Protein AF-A0A7C6DQB7-F1 (afdb_monomer)

Secondary structure (DSSP, 8-state):
-HHHHHHHTT---GGG------TTPEEEEE--SHHHHHHHHHHHTTT-EEEEE-TT---S-STTTTEEE-SSHHHHHHH-SEEEE-PPP-TTTTT-BSHHHHTTS-TT-EEEE-S-TTSB-HHHHHHHHHTTSSSEEEESSSIIIIIIHHH-TTHHHHHHHHHHHHHHHHHHHHHSS--HHHHHHHHHHHHHHHHHHHHHHHHTHHHHHHTT---HHHHH-HHHHHHHHHHHHHHHHHHHHHHHHHTT--HHHHHHHHHHHHHHHHHHHHHHHS--HHHHHHHHHHHHHHHHHHHHHHHH--

Foldseek 3Di:
DVCVVCVVVVHDDPPVDDDDQLAPFEEEEEDCPPVVVVVQVVSVVSNYQAEYEYPPDPDDPPPVPRYHYDPDVLVSQQRHLEYEYADDDDPCQFQCAALVSLQNHDLNYEYEYPHEPRSHDVVRVVVCVVVSSYPYYHYPHPPLPPPLQLPDLCSQLVVLLVVLVVQQVVVCVVVVHRDLLSVLSSLLSSLCSLLQVLLVCVVCVVVCVVVNGDHCCNPPNPLVSLLSNLVSQLSSLVSLLVSQVVLQLDPVLSVVSNVLSVVLNVLSVCSNVDDDNVSSVVSSVSSVVSSVSSVVSSVNSD

Mean predicted aligned error: 12.92 Å

Radius of gyration: 24.48 Å; Cα contacts (8 Å, |Δi|>4): 467; chains: 1; bounding box: 63×42×65 Å

Nearest PDB structures (foldseek):
  8wpo-assembly1_A  TM=9.088E-01  e=4.144E-10  Anabaena sp. 90
  1hku-assembly1_A  TM=9.280E-01  e=1.393E-09  Rattus norvegicus
  6cdf-assembly1_A  TM=9.146E-01  e=9.005E-10  Homo sapiens
  6v8a-assembly1_A-2  TM=9.141E-01  e=1.463E-09  Homo sapiens
  3gg9-assembly2_B  TM=8.425E-01  e=6.908E-09  Ralstonia solanacearum

Sequence (302 aa):
PKADAHVKAGEWNRKAYVGTQLSGKTLGIIGLGRVGAAVARRALSFDMKVIAFDPFYSGKAALEGQVAMMDNRDDVFAQADYLTFHTKLSADTKEMINKNTIAKMKPTVRIINSSRGGVINEADLAEALNTGRIAGAALDVGVYTFWLKRRTPWAILWGGFAGAMPALAGRALGAGEVEAVGLLLALAVLLWIPTHILTFSLKHAEEYRAAGVPVLPNVRGERLTRWVIGVSTALAGMAMLGATALANTGPEAIALVALAGLGLAGMAAMVATRASARLDRALYRFASLYMLAAMVALAAGG

Structure (mmCIF, N/CA/C/O backbone):
data_AF-A0A7C6DQB7-F1
#
_entry.id   AF-A0A7C6DQB7-F1
#
loop_
_atom_site.group_PDB
_atom_site.id
_atom_site.type_symbol
_atom_site.label_atom_id
_atom_site.label_alt_id
_atom_site.label_comp_id
_atom_site.label_asym_id
_atom_site.label_entity_id
_atom_site.label_seq_id
_atom_site.pdbx_PDB_ins_code
_atom_site.Cartn_x
_atom_site.Cartn_y
_atom_site.Cartn_z
_atom_site.occupancy
_atom_site.B_iso_or_equiv
_atom_site.auth_seq_id
_atom_site.auth_comp_id
_atom_site.auth_asym_id
_atom_site.auth_atom_id
_atom_site.pdbx_PDB_model_num
ATOM 1 N N . PRO A 1 1 ? -18.077 -5.926 -1.403 1.00 73.88 1 PRO A N 1
ATOM 2 C CA . PRO A 1 1 ? -17.461 -7.242 -1.720 1.00 73.88 1 PRO A CA 1
ATOM 3 C C . PRO A 1 1 ? -18.435 -8.426 -1.649 1.00 73.88 1 PRO A C 1
ATOM 5 O O . PRO A 1 1 ? -18.652 -9.057 -2.669 1.00 73.88 1 PRO A O 1
ATOM 8 N N . LYS A 1 2 ? -19.061 -8.710 -0.492 1.00 79.75 2 LYS A N 1
ATOM 9 C CA . LYS A 1 2 ? -19.985 -9.858 -0.363 1.00 79.75 2 LYS A CA 1
ATOM 10 C C . LYS A 1 2 ? -21.231 -9.737 -1.253 1.00 79.75 2 LYS A C 1
ATOM 12 O O . LYS A 1 2 ? -21.538 -10.671 -1.976 1.00 79.75 2 LYS A O 1
ATOM 17 N N . ALA A 1 3 ? -21.879 -8.569 -1.260 1.00 83.38 3 ALA A N 1
ATOM 18 C CA . ALA A 1 3 ? -23.023 -8.311 -2.140 1.00 83.38 3 ALA A CA 1
ATOM 19 C C . ALA A 1 3 ? -22.654 -8.379 -3.639 1.00 83.38 3 ALA A C 1
ATOM 21 O O . ALA A 1 3 ? -23.410 -8.930 -4.425 1.00 83.38 3 ALA A O 1
ATOM 22 N N . ASP A 1 4 ? -21.472 -7.877 -4.023 1.00 84.56 4 ASP A N 1
ATOM 23 C CA . ASP A 1 4 ? -20.957 -7.966 -5.403 1.00 84.56 4 ASP A CA 1
ATOM 24 C C . ASP A 1 4 ? -20.745 -9.425 -5.842 1.00 84.56 4 ASP A C 1
ATOM 26 O O . ASP A 1 4 ? -21.225 -9.826 -6.898 1.00 84.56 4 ASP A O 1
ATOM 30 N N . ALA A 1 5 ? -20.097 -10.239 -5.002 1.00 84.38 5 ALA A N 1
ATOM 31 C CA . ALA A 1 5 ? -19.882 -11.659 -5.275 1.00 84.38 5 ALA A CA 1
ATOM 32 C C . ALA A 1 5 ? -21.202 -12.440 -5.404 1.00 84.38 5 ALA A C 1
ATOM 34 O O . ALA A 1 5 ? -21.335 -13.268 -6.296 1.00 84.38 5 ALA A O 1
ATOM 35 N N . HIS A 1 6 ? -22.186 -12.138 -4.553 1.00 88.50 6 HIS A N 1
ATOM 36 C CA . HIS A 1 6 ? -23.507 -12.769 -4.565 1.00 88.50 6 HIS A CA 1
ATOM 37 C C . HIS A 1 6 ? -24.283 -12.462 -5.855 1.00 88.50 6 HIS A C 1
ATOM 39 O O . HIS A 1 6 ? -24.830 -13.362 -6.484 1.00 88.50 6 HIS A O 1
ATOM 45 N N . VAL A 1 7 ? -24.268 -11.204 -6.310 1.00 90.25 7 VAL A N 1
ATOM 46 C CA . VAL A 1 7 ? -24.902 -10.825 -7.585 1.00 90.25 7 VAL A CA 1
ATOM 47 C C . VAL A 1 7 ? -24.184 -11.472 -8.773 1.00 90.25 7 VAL A C 1
ATOM 49 O O . VAL A 1 7 ? -24.839 -11.960 -9.688 1.00 90.25 7 VAL A O 1
ATOM 52 N N . LYS A 1 8 ? -22.847 -11.549 -8.748 1.00 85.31 8 LYS A N 1
ATOM 53 C CA . LYS A 1 8 ? -22.061 -12.260 -9.775 1.00 85.31 8 LYS A CA 1
ATOM 54 C C . LYS A 1 8 ? -22.328 -13.766 -9.807 1.00 85.31 8 LYS A C 1
ATOM 56 O O . LYS A 1 8 ? -22.186 -14.370 -10.863 1.00 85.31 8 LYS A O 1
ATOM 61 N N . ALA A 1 9 ? -22.736 -14.353 -8.685 1.00 91.25 9 ALA A N 1
ATOM 62 C CA . ALA A 1 9 ? -23.191 -15.738 -8.608 1.00 91.25 9 ALA A CA 1
ATOM 63 C C . ALA A 1 9 ? -24.634 -15.936 -9.122 1.00 91.25 9 ALA A C 1
ATOM 65 O O . ALA A 1 9 ? -25.144 -17.050 -9.087 1.00 91.25 9 ALA A O 1
ATOM 66 N N . GLY A 1 10 ? -25.296 -14.879 -9.612 1.00 91.94 10 GLY A N 1
ATOM 67 C CA . GLY A 1 10 ? -26.673 -14.930 -10.112 1.00 91.94 10 GLY A CA 1
ATOM 68 C C . GLY A 1 10 ? -27.737 -14.846 -9.016 1.00 91.94 10 GLY A C 1
ATOM 69 O O . GLY A 1 10 ? -28.923 -15.012 -9.291 1.00 91.94 10 GLY A O 1
ATOM 70 N N . GLU A 1 11 ? -27.342 -14.572 -7.774 1.00 91.06 11 GLU A N 1
ATOM 71 C CA . GLU A 1 11 ? -28.244 -14.558 -6.629 1.00 91.06 11 GLU A CA 1
ATOM 72 C C . GLU A 1 11 ? -28.665 -13.116 -6.270 1.00 91.06 11 GLU A C 1
ATOM 74 O O . GLU A 1 11 ? -27.856 -12.182 -6.270 1.00 91.06 11 GLU A O 1
ATOM 79 N N . TRP A 1 12 ? -29.928 -12.911 -5.868 1.00 87.56 12 TRP A N 1
ATOM 80 C CA . TRP A 1 12 ? -30.453 -11.596 -5.466 1.00 87.56 12 TRP A CA 1
ATOM 81 C C . TRP A 1 12 ? -31.030 -11.602 -4.044 1.00 87.56 12 TRP A C 1
ATOM 83 O O . TRP A 1 12 ? -32.188 -11.951 -3.821 1.00 87.56 12 TRP A O 1
ATOM 93 N N . ASN A 1 13 ? -30.231 -11.170 -3.062 1.00 83.44 13 ASN A N 1
ATOM 94 C CA . ASN A 1 13 ? -30.623 -11.153 -1.648 1.00 83.44 13 ASN A CA 1
ATOM 95 C C . ASN A 1 13 ? -30.409 -9.776 -1.006 1.00 83.44 13 ASN A C 1
ATOM 97 O O . ASN A 1 13 ? -29.525 -9.564 -0.177 1.00 83.44 13 ASN A O 1
ATOM 101 N N . ARG A 1 14 ? -31.252 -8.809 -1.384 1.00 84.38 14 ARG A N 1
ATOM 102 C CA . ARG A 1 14 ? -31.185 -7.431 -0.867 1.00 84.38 14 ARG A CA 1
ATOM 103 C C . ARG A 1 14 ? -31.307 -7.351 0.661 1.00 84.38 14 ARG A C 1
ATOM 105 O O . ARG A 1 14 ? -30.671 -6.499 1.273 1.00 84.38 14 ARG A O 1
ATOM 112 N N . LYS A 1 15 ? -32.121 -8.216 1.277 1.00 86.12 15 LYS A N 1
ATOM 113 C CA . LYS A 1 15 ? -32.395 -8.182 2.725 1.00 86.12 15 LYS A CA 1
ATOM 114 C C . LYS A 1 15 ? -31.166 -8.543 3.566 1.00 86.12 15 LYS A C 1
ATOM 116 O O . LYS A 1 15 ? -31.027 -8.026 4.667 1.00 86.12 15 LYS A O 1
ATOM 121 N N . ALA A 1 16 ? -30.270 -9.381 3.044 1.00 81.94 16 ALA A N 1
ATOM 122 C CA . ALA A 1 16 ? -29.061 -9.801 3.750 1.00 81.94 16 ALA A CA 1
ATOM 123 C C . ALA A 1 16 ? -27.964 -8.720 3.813 1.00 81.94 16 ALA A C 1
ATOM 125 O O . ALA A 1 16 ? -27.059 -8.814 4.641 1.00 81.94 16 ALA A O 1
ATOM 126 N N . TYR A 1 17 ? -28.024 -7.691 2.960 1.00 81.88 17 TYR A N 1
ATOM 127 C CA . TYR A 1 17 ? -26.954 -6.700 2.806 1.00 81.88 17 TYR A CA 1
ATOM 128 C C . TYR A 1 17 ? -27.437 -5.281 3.118 1.00 81.88 17 TYR A C 1
ATOM 130 O O . TYR A 1 17 ? -27.472 -4.407 2.252 1.00 81.88 17 TYR A O 1
ATOM 138 N N . VAL A 1 18 ? -27.790 -5.044 4.381 1.00 83.81 18 VAL A N 1
ATOM 139 C CA . VAL A 1 18 ? -28.118 -3.703 4.881 1.00 83.81 18 VAL A CA 1
ATOM 140 C C . VAL A 1 18 ? -26.841 -3.014 5.363 1.00 83.81 18 VAL A C 1
ATOM 142 O O . VAL A 1 18 ? -26.122 -3.522 6.223 1.00 83.81 18 VAL A O 1
ATOM 145 N N . GLY A 1 19 ? -26.534 -1.860 4.768 1.00 83.94 19 GLY A N 1
ATOM 146 C CA . GLY A 1 19 ? -25.383 -1.040 5.140 1.00 83.94 19 GLY A CA 1
ATOM 147 C C . GLY A 1 19 ? -25.556 -0.335 6.487 1.00 83.94 19 GLY A C 1
ATOM 148 O O . GLY A 1 19 ? -26.572 -0.450 7.165 1.00 83.94 19 GLY A O 1
ATOM 149 N N . THR A 1 20 ? -24.545 0.435 6.881 1.00 88.06 20 THR A N 1
ATOM 150 C CA . THR A 1 20 ? -24.606 1.295 8.068 1.00 88.06 20 THR A CA 1
ATOM 151 C C . THR A 1 20 ? -24.472 2.751 7.640 1.00 88.06 20 THR A C 1
ATOM 153 O O . THR A 1 20 ? -23.522 3.097 6.943 1.00 88.06 20 THR A O 1
ATOM 156 N N . GLN A 1 21 ? -25.403 3.600 8.076 1.00 92.44 21 GLN A N 1
ATOM 157 C CA . GLN A 1 21 ? -25.339 5.044 7.846 1.00 92.44 21 GLN A CA 1
ATOM 158 C C . GLN A 1 21 ? -24.130 5.659 8.563 1.00 92.44 21 GLN A C 1
ATOM 160 O O . GLN A 1 21 ? -23.845 5.302 9.707 1.00 92.44 21 GLN A O 1
ATOM 165 N N . LEU A 1 22 ? -23.430 6.574 7.885 1.00 94.94 22 LEU A N 1
ATOM 166 C CA . LEU A 1 22 ? -22.282 7.303 8.440 1.00 94.94 22 LEU A CA 1
ATOM 167 C C . LEU A 1 22 ? -22.701 8.550 9.224 1.00 94.94 22 LEU A C 1
ATOM 169 O O . LEU A 1 22 ? -22.150 8.797 10.292 1.00 94.94 22 LEU A O 1
ATOM 173 N N . SER A 1 23 ? -23.692 9.289 8.723 1.00 96.38 23 SER A N 1
ATOM 174 C CA . SER A 1 23 ? -24.197 10.510 9.359 1.00 96.38 23 SER A CA 1
ATOM 175 C C . SER A 1 23 ? -24.564 10.2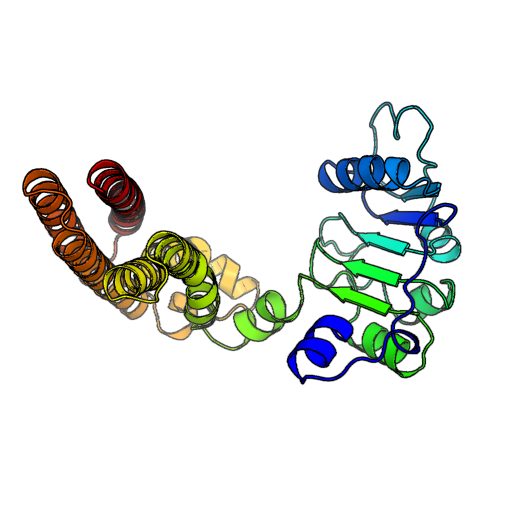86 10.830 1.00 96.38 23 SER A C 1
ATOM 177 O O . SER A 1 23 ? -25.184 9.279 11.191 1.00 96.38 23 SER A O 1
ATOM 179 N N . GLY A 1 24 ? -24.107 11.206 11.683 1.00 95.19 24 GLY A N 1
ATOM 180 C CA . GLY A 1 24 ? -24.271 11.188 13.135 1.00 95.19 24 GLY A CA 1
ATOM 181 C C . GLY A 1 24 ? -23.284 10.299 13.900 1.00 95.19 24 GLY A C 1
ATOM 182 O O . GLY A 1 24 ? -23.232 10.385 15.129 1.00 95.19 24 GLY A O 1
ATOM 183 N N . LYS A 1 25 ? -22.491 9.462 13.218 1.00 97.75 25 LYS A N 1
ATOM 184 C CA . LYS A 1 25 ? -21.497 8.586 13.859 1.00 97.75 25 LYS A CA 1
ATOM 185 C C . LYS A 1 25 ? -20.174 9.289 14.111 1.00 97.75 25 LYS A C 1
ATOM 187 O O . LYS A 1 25 ? -19.834 10.262 13.442 1.00 97.75 25 LYS A O 1
ATOM 192 N N . THR A 1 26 ? -19.406 8.746 15.048 1.00 98.25 26 THR A N 1
ATOM 193 C CA . THR A 1 26 ? -18.098 9.281 15.422 1.00 98.25 26 THR A CA 1
ATOM 194 C C . THR A 1 26 ? -16.969 8.585 14.661 1.00 98.25 26 THR A C 1
ATOM 196 O O . THR A 1 26 ? -16.782 7.372 14.786 1.00 98.25 26 THR A O 1
ATOM 199 N N . LEU A 1 27 ? -16.182 9.352 13.905 1.00 98.25 27 LEU A N 1
ATOM 200 C CA . LEU A 1 27 ? -14.897 8.940 13.346 1.00 98.25 27 LEU A CA 1
ATOM 201 C C . LEU A 1 27 ? -13.764 9.360 14.291 1.00 98.25 27 LEU A C 1
ATOM 203 O O . LEU A 1 27 ? -13.522 10.548 14.487 1.00 98.25 27 LEU A O 1
ATOM 207 N N . GLY A 1 28 ? -13.049 8.378 14.828 1.00 97.88 28 GLY A N 1
ATOM 208 C CA . GLY A 1 28 ? -11.797 8.557 15.548 1.00 97.88 28 GLY A CA 1
ATOM 209 C C . GLY A 1 28 ? -10.591 8.484 14.616 1.00 97.88 28 GLY A C 1
ATOM 210 O O . GLY A 1 28 ? -10.457 7.539 13.836 1.00 97.88 28 GLY A O 1
ATOM 211 N N . ILE A 1 29 ? -9.693 9.462 14.712 1.00 96.94 29 ILE A N 1
ATOM 212 C CA . ILE A 1 29 ? -8.471 9.541 13.906 1.00 96.94 29 ILE A CA 1
ATOM 213 C C . ILE A 1 29 ? -7.247 9.559 14.821 1.00 96.94 29 ILE A C 1
ATOM 215 O O . ILE A 1 29 ? -7.078 10.472 15.623 1.00 96.94 29 ILE A O 1
ATOM 219 N N . ILE A 1 30 ? -6.346 8.593 14.660 1.00 95.75 30 ILE A N 1
ATOM 220 C CA . ILE A 1 30 ? -5.021 8.643 15.291 1.00 95.75 30 ILE A CA 1
ATOM 221 C C . ILE A 1 30 ? -4.013 9.130 14.249 1.00 95.75 30 ILE A C 1
ATOM 223 O O . ILE A 1 30 ? -3.780 8.453 13.245 1.00 95.75 30 ILE A O 1
ATOM 227 N N . GLY A 1 31 ? -3.413 10.295 14.487 1.00 93.06 31 GLY A N 1
ATOM 228 C CA . GLY A 1 31 ? -2.523 10.992 13.557 1.00 93.06 31 GLY A CA 1
ATOM 229 C C . GLY A 1 31 ? -3.275 11.944 12.623 1.00 93.06 31 GLY A C 1
ATOM 230 O O . GLY A 1 31 ? -3.897 11.522 11.648 1.00 93.06 31 GLY A O 1
ATOM 231 N N . LEU A 1 32 ? -3.158 13.247 12.872 1.00 92.00 32 LEU A N 1
ATOM 232 C CA . LEU A 1 32 ? -3.811 14.328 12.131 1.00 92.00 32 LEU A CA 1
ATOM 233 C C . LEU A 1 32 ? -2.817 15.071 11.218 1.00 92.00 32 LEU A C 1
ATOM 235 O O . LEU A 1 32 ? -2.877 16.285 11.031 1.00 92.00 32 LEU A O 1
ATOM 239 N N . GLY A 1 33 ? -1.897 14.323 10.604 1.00 88.44 33 GLY A N 1
ATOM 240 C CA . GLY A 1 33 ? -1.021 14.828 9.543 1.00 88.44 33 GLY A CA 1
ATOM 241 C C . GLY A 1 33 ? -1.770 15.097 8.226 1.00 88.44 33 GLY A C 1
ATOM 242 O O . GLY A 1 33 ? -2.998 15.122 8.171 1.00 88.44 33 GLY A O 1
ATOM 243 N N . ARG A 1 34 ? -1.039 15.231 7.107 1.00 86.38 34 ARG A N 1
ATOM 244 C CA . ARG A 1 34 ? -1.631 15.546 5.782 1.00 86.38 34 ARG A CA 1
ATOM 245 C C . ARG A 1 34 ? -2.780 14.609 5.382 1.00 86.38 34 ARG A C 1
ATOM 247 O O . ARG A 1 34 ? -3.807 15.081 4.901 1.00 86.38 34 ARG A O 1
ATOM 254 N N . VAL A 1 35 ? -2.602 13.299 5.574 1.00 89.38 35 VAL A N 1
ATOM 255 C CA . VAL A 1 35 ? -3.609 12.285 5.210 1.00 89.38 35 VAL A CA 1
ATOM 256 C C . VAL A 1 35 ? -4.768 12.283 6.206 1.00 89.38 35 VAL A C 1
ATOM 258 O O . VAL A 1 35 ? -5.914 12.367 5.777 1.00 89.38 35 VAL A O 1
ATOM 261 N N . GLY A 1 36 ? -4.487 12.276 7.514 1.00 91.44 36 GLY A N 1
ATOM 262 C CA . GLY A 1 36 ? -5.527 12.317 8.548 1.00 91.44 36 GLY A CA 1
ATOM 263 C C . GLY A 1 36 ? -6.436 13.540 8.422 1.00 91.44 36 GLY A C 1
ATOM 264 O O . GLY A 1 36 ? -7.654 13.401 8.426 1.00 91.44 36 GLY A O 1
ATOM 265 N N . ALA A 1 37 ? -5.869 14.723 8.171 1.00 91.06 37 ALA A N 1
ATOM 266 C CA . ALA A 1 37 ? -6.643 15.939 7.925 1.00 91.06 37 ALA A CA 1
ATOM 267 C C . ALA A 1 37 ? -7.497 15.861 6.642 1.00 91.06 37 ALA A C 1
ATOM 269 O O . ALA A 1 37 ? -8.611 16.380 6.592 1.00 91.06 37 ALA A O 1
ATOM 270 N N . ALA A 1 38 ? -6.998 15.210 5.587 1.00 91.56 38 ALA A N 1
ATOM 271 C CA . ALA A 1 38 ? -7.760 15.000 4.358 1.00 91.56 38 ALA A CA 1
ATOM 272 C C . ALA A 1 38 ? -8.926 14.013 4.548 1.00 91.56 38 ALA A C 1
ATOM 274 O O . ALA A 1 38 ? -9.975 14.192 3.923 1.00 91.56 38 ALA A O 1
ATOM 275 N N . VAL A 1 39 ? -8.752 13.001 5.400 1.00 93.88 39 VAL A N 1
ATOM 276 C CA . VAL A 1 39 ? -9.814 12.066 5.793 1.00 93.88 39 VAL A CA 1
ATOM 277 C C . VAL A 1 39 ? -10.852 12.772 6.664 1.00 93.88 39 VAL A C 1
ATOM 279 O O . VAL A 1 39 ? -12.037 12.690 6.355 1.00 93.88 39 VAL A O 1
ATOM 282 N N . ALA A 1 40 ? -10.418 13.545 7.665 1.00 94.81 40 ALA A N 1
ATOM 283 C CA . ALA A 1 40 ? -11.294 14.345 8.522 1.00 94.81 40 ALA A CA 1
ATOM 284 C C . ALA A 1 40 ? -12.228 15.256 7.708 1.00 94.81 40 ALA A C 1
ATOM 286 O O . ALA A 1 40 ? -13.440 15.196 7.887 1.00 94.81 40 ALA A O 1
ATOM 287 N N . ARG A 1 41 ? -11.692 16.025 6.743 1.00 93.94 41 ARG A N 1
ATOM 288 C CA . ARG A 1 41 ? -12.506 16.894 5.866 1.00 93.94 41 ARG A CA 1
ATOM 289 C C . ARG A 1 41 ? -13.605 16.142 5.118 1.00 93.94 41 ARG A C 1
ATOM 291 O O . ARG A 1 41 ? -14.717 16.637 5.022 1.00 93.94 41 ARG A O 1
ATOM 298 N N . ARG A 1 42 ? -13.299 14.952 4.595 1.00 94.69 42 ARG A N 1
ATOM 299 C CA . ARG A 1 42 ? -14.283 14.129 3.874 1.00 94.69 42 ARG A CA 1
ATOM 300 C C . ARG A 1 42 ? -15.340 13.569 4.815 1.00 94.69 42 ARG A C 1
ATOM 302 O O . ARG A 1 42 ? -16.505 13.544 4.453 1.00 94.69 42 ARG A O 1
ATOM 309 N N . ALA A 1 43 ? -14.936 13.136 6.008 1.00 95.88 43 ALA A N 1
ATOM 310 C CA . ALA A 1 43 ? -15.846 12.600 7.013 1.00 95.88 43 ALA A CA 1
ATOM 311 C C . ALA A 1 43 ? -16.848 13.649 7.516 1.00 95.88 43 ALA A C 1
ATOM 313 O O . ALA A 1 43 ? -18.024 13.332 7.666 1.00 95.88 43 ALA A O 1
ATOM 314 N N . LEU A 1 44 ? -16.407 14.898 7.699 1.00 95.19 44 LEU A N 1
ATOM 315 C CA . LEU A 1 44 ? -17.293 16.014 8.042 1.00 95.19 44 LEU A CA 1
ATOM 316 C C . LEU A 1 44 ? -18.387 16.221 6.983 1.00 95.19 44 LEU A C 1
ATOM 318 O O . LEU A 1 44 ? -19.539 16.421 7.338 1.00 95.19 44 LEU A O 1
ATOM 322 N N . SER A 1 45 ? -18.069 16.071 5.690 1.00 95.06 45 SER A N 1
ATOM 323 C CA . SER A 1 45 ? -19.066 16.140 4.605 1.00 95.06 45 SER A CA 1
ATOM 324 C C . SER A 1 45 ? -20.091 14.996 4.609 1.00 95.06 45 SER A C 1
ATOM 326 O O . SER A 1 45 ? -21.075 15.068 3.882 1.00 95.06 45 SER A O 1
ATOM 328 N N . PHE A 1 46 ? -19.866 13.938 5.394 1.00 95.81 46 PHE A N 1
ATOM 329 C CA . PHE A 1 46 ? -20.833 12.860 5.630 1.00 95.81 46 PHE A CA 1
ATOM 330 C C . PHE A 1 46 ? -21.625 13.056 6.934 1.00 95.81 46 PHE A C 1
ATOM 332 O O . PHE A 1 46 ? -22.215 12.093 7.426 1.00 95.81 46 PHE A O 1
ATOM 339 N N . ASP A 1 47 ? -21.603 14.259 7.519 1.00 96.44 47 ASP A N 1
ATOM 340 C CA . ASP A 1 47 ? -22.196 14.596 8.821 1.00 96.44 47 ASP A CA 1
ATOM 341 C C . ASP A 1 47 ? -21.690 13.709 9.968 1.00 96.44 47 ASP A C 1
ATOM 343 O O . ASP A 1 47 ? -22.413 13.391 10.919 1.00 96.44 47 ASP A O 1
ATOM 347 N N . MET A 1 48 ? -20.441 13.247 9.877 1.00 98.19 48 MET A N 1
ATOM 348 C CA . MET A 1 48 ? -19.805 12.513 10.966 1.00 98.19 48 MET A CA 1
ATOM 349 C C . MET A 1 48 ? -19.250 13.478 12.012 1.00 98.19 48 MET A C 1
ATOM 351 O O . MET A 1 48 ? -18.707 14.533 11.689 1.00 98.19 48 MET A O 1
ATOM 355 N N . LYS A 1 49 ? -19.286 13.061 13.277 1.00 97.81 49 LYS A N 1
ATOM 356 C CA . LYS A 1 49 ? -18.517 13.702 14.348 1.00 97.81 49 LYS A CA 1
ATOM 357 C C . LYS A 1 49 ? -17.073 13.234 14.237 1.00 97.81 49 LYS A C 1
ATOM 359 O O . LYS A 1 49 ? -16.836 12.030 14.199 1.00 97.81 49 LYS A O 1
ATOM 364 N N . VAL A 1 50 ? -16.105 14.142 14.192 1.00 97.62 50 VAL A N 1
ATOM 365 C CA . VAL A 1 50 ? -14.692 13.763 14.053 1.00 97.62 50 VAL A CA 1
ATOM 366 C C . VAL A 1 50 ? -13.938 14.101 15.331 1.00 97.62 50 VAL A C 1
ATOM 368 O O . VAL A 1 50 ? -13.912 15.253 15.760 1.00 97.62 50 VAL A O 1
ATOM 371 N N . ILE A 1 51 ? -13.308 13.085 15.916 1.00 97.12 51 ILE A N 1
ATOM 372 C CA . ILE A 1 51 ? -12.404 13.219 17.059 1.00 97.12 51 ILE A CA 1
ATOM 373 C C . ILE A 1 51 ? -11.012 12.736 16.656 1.00 97.12 51 ILE A C 1
ATOM 375 O O . ILE A 1 51 ? -10.882 11.791 15.872 1.00 97.12 51 ILE A O 1
ATOM 379 N N . ALA A 1 52 ? -9.962 13.374 17.159 1.00 96.31 52 ALA A N 1
ATOM 380 C CA . ALA A 1 52 ? -8.601 13.044 16.758 1.00 96.31 52 ALA A CA 1
ATOM 381 C C . ALA A 1 52 ? -7.604 13.114 17.913 1.00 96.31 52 ALA A C 1
ATOM 383 O O . ALA A 1 52 ? -7.733 13.940 18.806 1.00 96.31 52 ALA A O 1
ATOM 384 N N . PHE A 1 53 ? -6.573 12.275 17.857 1.00 94.88 53 PHE A N 1
ATOM 385 C CA . PHE A 1 53 ? -5.410 12.351 18.736 1.00 94.88 53 PHE A CA 1
ATOM 386 C C . PHE A 1 53 ? -4.132 12.357 17.894 1.00 94.88 53 PHE A C 1
ATOM 388 O O . PHE A 1 53 ? -3.926 11.477 17.051 1.00 94.88 53 PHE A O 1
ATOM 395 N N . ASP A 1 54 ? -3.263 13.339 18.125 1.00 91.75 54 ASP A N 1
ATOM 396 C CA . ASP A 1 54 ? -1.935 13.416 17.518 1.00 91.75 54 ASP A CA 1
ATOM 397 C C . ASP A 1 54 ? -0.977 14.176 18.456 1.00 91.75 54 ASP A C 1
ATOM 399 O O . ASP A 1 54 ? -1.153 15.380 18.650 1.00 91.75 54 ASP A O 1
ATOM 403 N N . PRO A 1 55 ? 0.039 13.502 19.032 1.00 87.31 55 PRO A N 1
ATOM 404 C CA . PRO A 1 55 ? 0.931 14.105 20.025 1.00 87.31 55 PRO A CA 1
ATOM 405 C C . PRO A 1 55 ? 1.865 15.174 19.442 1.00 87.31 55 PRO A C 1
ATOM 407 O O . PRO A 1 55 ? 2.476 15.926 20.195 1.00 87.31 55 PRO A O 1
ATOM 410 N N . PHE A 1 56 ? 2.002 15.248 18.115 1.00 84.25 56 PHE A N 1
ATOM 411 C CA . PHE A 1 56 ? 2.881 16.203 17.434 1.00 84.25 56 PHE A CA 1
ATOM 412 C C . PHE A 1 56 ? 2.103 17.298 16.703 1.00 84.25 56 PHE A C 1
ATOM 414 O O . PHE A 1 56 ? 2.679 18.059 15.919 1.00 84.25 56 PHE A O 1
ATOM 421 N N . TYR A 1 57 ? 0.791 17.376 16.917 1.00 78.56 57 TYR A N 1
ATOM 422 C CA . TYR A 1 57 ? -0.037 18.362 16.251 1.00 78.56 57 TYR A CA 1
ATOM 423 C C . TYR A 1 57 ? 0.149 19.747 16.879 1.00 78.56 57 TYR A C 1
ATOM 425 O O . TYR A 1 57 ? -0.332 20.029 17.970 1.00 78.56 57 TYR A O 1
ATOM 433 N N . SER A 1 58 ? 0.833 20.626 16.149 1.00 62.53 58 SER A N 1
ATOM 434 C CA . SER A 1 58 ? 1.032 22.045 16.486 1.00 62.53 58 SER A CA 1
ATOM 435 C C . SER A 1 58 ? 0.273 22.997 15.546 1.00 62.53 58 SER A C 1
ATOM 437 O O . SER A 1 58 ? 0.499 24.207 15.548 1.00 62.53 58 SER A O 1
ATOM 439 N N . GLY A 1 59 ? -0.604 22.452 14.692 1.00 57.78 59 GLY A N 1
ATOM 440 C CA . GLY A 1 59 ? -1.316 23.192 13.649 1.00 57.78 59 GLY A CA 1
ATOM 441 C C . GLY A 1 59 ? -2.446 24.082 14.184 1.00 57.78 59 GLY A C 1
ATOM 442 O O . GLY A 1 59 ? -3.119 23.747 15.149 1.00 57.78 59 GLY A O 1
ATOM 443 N N . LYS A 1 60 ? -2.690 25.218 13.517 1.00 52.75 60 LYS A N 1
ATOM 444 C CA . LYS A 1 60 ? -3.616 26.281 13.967 1.00 52.75 60 LYS A CA 1
ATOM 445 C C . LYS A 1 60 ? -5.127 26.008 13.794 1.00 52.75 60 LYS A C 1
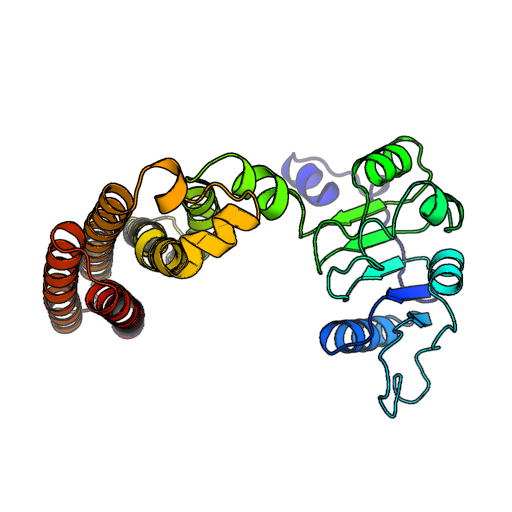ATOM 447 O O . LYS A 1 60 ? -5.918 26.887 14.111 1.00 52.75 60 LYS A O 1
ATOM 452 N N . ALA A 1 61 ? -5.561 24.854 13.283 1.00 56.38 61 ALA A N 1
ATOM 453 C CA . ALA A 1 61 ? -6.970 24.610 12.951 1.00 56.38 61 ALA A CA 1
ATOM 454 C C . ALA A 1 61 ? -7.253 23.109 12.781 1.00 56.38 61 ALA A C 1
ATOM 456 O O . ALA A 1 61 ? -7.100 22.576 11.683 1.00 56.38 61 ALA A O 1
ATOM 457 N N . ALA A 1 62 ? -7.684 22.414 13.831 1.00 63.88 62 ALA A N 1
ATOM 458 C CA . ALA A 1 62 ? -8.326 21.105 13.716 1.00 63.88 62 ALA A CA 1
ATOM 459 C C . ALA A 1 62 ? -9.844 21.334 13.798 1.00 63.88 62 ALA A C 1
ATOM 461 O O . ALA A 1 62 ? -10.422 21.397 14.864 1.00 63.88 62 ALA A O 1
ATOM 462 N N . LEU A 1 63 ? -10.592 21.613 12.745 1.00 68.44 63 LEU A N 1
ATOM 463 C CA . LEU A 1 63 ? -10.276 21.846 11.346 1.00 68.44 63 LEU A CA 1
ATOM 464 C C . LEU A 1 63 ? -11.186 23.020 10.929 1.00 68.44 63 LEU A C 1
ATOM 466 O O . LEU A 1 63 ? -12.163 22.812 10.233 1.00 68.44 63 LEU A O 1
ATOM 470 N N . GLU A 1 64 ? -10.908 24.217 11.478 1.00 71.69 64 GLU A N 1
ATOM 471 C CA . GLU A 1 64 ? -11.866 25.322 11.773 1.00 71.69 64 GLU A CA 1
ATOM 472 C C . GLU A 1 64 ? -12.773 25.060 12.999 1.00 71.69 64 GLU A C 1
ATOM 474 O O . GLU A 1 64 ? -13.899 25.533 13.070 1.00 71.69 64 GLU A O 1
ATOM 479 N N . GLY A 1 65 ? -12.306 24.275 13.980 1.00 80.19 65 GLY A N 1
ATOM 480 C CA . GLY A 1 65 ? -13.058 23.974 15.213 1.00 80.19 65 GLY A CA 1
ATOM 481 C C . GLY A 1 65 ? -14.048 22.807 15.104 1.00 80.19 65 GLY A C 1
ATOM 482 O O . GLY A 1 65 ? -14.669 22.431 16.091 1.00 80.19 65 GLY A O 1
ATOM 483 N N . GLN A 1 66 ? -14.165 22.191 13.926 1.00 89.19 66 GLN A N 1
ATOM 484 C CA . GLN A 1 66 ? -15.077 21.065 13.682 1.00 89.19 66 GLN A CA 1
ATOM 485 C C . GLN A 1 66 ? -14.507 19.690 14.073 1.00 89.19 66 GLN A C 1
ATOM 487 O O . GLN A 1 66 ? -15.227 18.693 14.042 1.00 89.19 66 GLN A O 1
ATOM 492 N N . VAL A 1 67 ? -13.215 19.607 14.411 1.00 93.62 67 VAL A N 1
ATOM 493 C CA . VAL A 1 67 ? -12.571 18.358 14.840 1.00 93.62 67 VAL A CA 1
ATOM 494 C C . VAL A 1 67 ? -12.180 18.497 16.301 1.00 93.62 67 VAL A C 1
ATOM 496 O O . VAL A 1 67 ? -11.375 19.355 16.651 1.00 93.62 67 VAL A O 1
ATOM 499 N N . ALA A 1 68 ? -12.718 17.635 17.159 1.00 93.44 68 ALA A N 1
ATOM 500 C CA . ALA A 1 68 ? -12.369 17.661 18.571 1.00 93.44 68 ALA A CA 1
ATOM 501 C C . ALA A 1 68 ? -11.046 16.914 18.797 1.00 93.44 68 ALA A C 1
ATOM 503 O O . ALA A 1 68 ? -10.952 15.705 18.568 1.00 93.44 68 ALA A O 1
ATOM 504 N N . MET A 1 69 ? -10.021 17.636 19.243 1.00 93.69 69 MET A N 1
ATOM 505 C CA . MET A 1 69 ? -8.760 17.029 19.666 1.00 93.69 69 MET A CA 1
ATOM 506 C C . MET A 1 69 ? -8.941 16.411 21.051 1.00 93.69 69 MET A C 1
ATOM 508 O O . MET A 1 69 ? -9.405 17.084 21.966 1.00 93.69 69 MET A O 1
ATOM 512 N N . MET A 1 70 ? -8.608 15.132 21.186 1.00 93.62 70 MET A N 1
ATOM 513 C CA . MET A 1 70 ? -8.616 14.411 22.456 1.00 93.62 70 MET A CA 1
ATOM 514 C C . MET A 1 70 ? -7.229 14.480 23.098 1.00 93.62 70 MET A C 1
ATOM 516 O O . MET A 1 70 ? -6.222 14.478 22.387 1.00 93.62 70 MET A O 1
ATOM 520 N N . ASP A 1 71 ? -7.177 14.470 24.428 1.00 89.06 71 ASP A N 1
ATOM 521 C CA . ASP A 1 71 ? -5.921 14.547 25.188 1.00 89.06 71 ASP A CA 1
ATOM 522 C C . ASP A 1 71 ? -5.119 13.245 25.130 1.00 89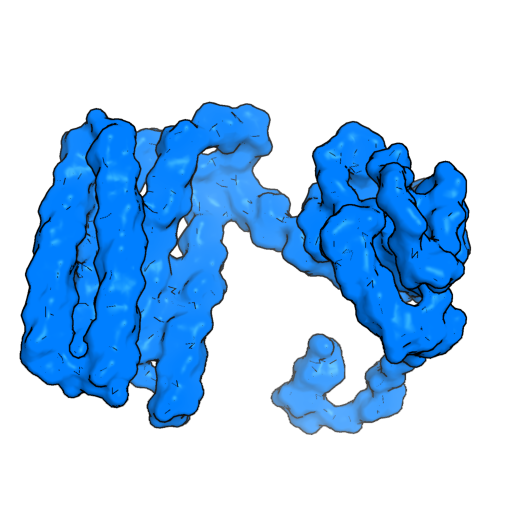.06 71 ASP A C 1
ATOM 524 O O . ASP A 1 71 ? -3.892 13.239 25.236 1.00 89.06 71 ASP A O 1
ATOM 528 N N . ASN A 1 72 ? -5.806 12.117 24.943 1.00 91.69 72 ASN A N 1
ATOM 529 C CA . ASN A 1 72 ? -5.183 10.811 24.817 1.00 91.69 72 ASN A CA 1
ATOM 530 C C . ASN A 1 72 ? -5.891 9.940 23.767 1.00 91.69 72 ASN A C 1
ATOM 532 O O . ASN A 1 72 ? -7.028 10.177 23.353 1.00 91.69 72 ASN A O 1
ATOM 536 N N . ARG A 1 73 ? -5.183 8.901 23.316 1.00 93.12 73 ARG A N 1
ATOM 537 C CA . ARG A 1 73 ? -5.687 7.954 22.311 1.00 93.12 73 ARG A CA 1
ATOM 538 C C . ARG A 1 73 ? -6.826 7.066 22.826 1.00 93.12 73 ARG A C 1
ATOM 540 O O . ARG A 1 73 ? -7.647 6.634 22.024 1.00 93.12 73 ARG A O 1
ATOM 547 N N . ASP A 1 74 ? -6.875 6.791 24.128 1.00 93.69 74 ASP A N 1
ATOM 548 C CA . ASP A 1 74 ? -7.871 5.893 24.720 1.00 93.69 74 ASP A CA 1
ATOM 549 C C . ASP A 1 74 ? -9.273 6.520 24.672 1.00 93.69 74 ASP A C 1
ATOM 551 O O . ASP A 1 74 ? -10.242 5.819 24.380 1.00 93.69 74 ASP A O 1
ATOM 555 N N . ASP A 1 75 ? -9.377 7.843 24.816 1.00 94.94 75 ASP A N 1
ATOM 556 C CA . ASP A 1 75 ? -10.633 8.584 24.647 1.00 94.94 75 ASP A CA 1
ATOM 557 C C . ASP A 1 75 ? -11.172 8.476 23.218 1.00 94.94 75 ASP A C 1
ATOM 559 O O . ASP A 1 75 ? -12.378 8.312 23.005 1.00 94.94 75 ASP A O 1
ATOM 563 N N . VAL A 1 76 ? -10.274 8.504 22.225 1.00 96.81 76 VAL A N 1
ATOM 564 C CA . VAL A 1 76 ? -10.636 8.258 20.824 1.00 96.81 76 VAL A CA 1
ATOM 565 C C . VAL A 1 76 ? -11.167 6.834 20.661 1.00 96.81 76 VAL A C 1
ATOM 567 O O . VAL A 1 76 ? -12.206 6.633 20.032 1.00 96.81 76 VAL A O 1
ATOM 570 N N . PHE A 1 77 ? -10.485 5.842 21.239 1.00 96.50 77 PHE A N 1
ATOM 571 C CA . PHE A 1 77 ? -10.881 4.434 21.147 1.00 96.50 77 PHE A CA 1
ATOM 572 C C . PHE A 1 77 ? -12.251 4.167 21.777 1.00 96.50 77 PHE A C 1
ATOM 574 O O . PHE A 1 77 ? -13.053 3.432 21.200 1.00 96.50 77 PHE A O 1
ATOM 581 N N . ALA A 1 78 ? -12.540 4.787 22.920 1.00 96.44 78 ALA A N 1
ATOM 582 C CA . ALA A 1 78 ? -13.802 4.616 23.633 1.00 96.44 78 ALA A CA 1
ATOM 583 C C . ALA A 1 78 ? -15.003 5.215 22.877 1.00 96.44 78 ALA A C 1
ATOM 585 O O . ALA A 1 78 ? -16.111 4.676 22.923 1.00 96.44 78 ALA A O 1
ATOM 586 N N . GLN A 1 79 ? -14.801 6.323 22.158 1.00 97.06 79 GLN A N 1
ATOM 587 C CA . GLN A 1 79 ? -15.891 7.081 21.533 1.00 97.06 79 GLN A CA 1
ATOM 588 C C . GLN A 1 79 ? -16.110 6.764 20.045 1.00 97.06 79 GLN A C 1
ATOM 590 O O . GLN A 1 79 ? -17.204 7.007 19.524 1.00 97.06 79 GLN A O 1
ATOM 595 N N . ALA A 1 80 ? -15.113 6.217 19.352 1.00 97.81 80 ALA A N 1
ATOM 596 C CA . ALA A 1 80 ? -15.164 5.960 17.917 1.00 97.81 80 ALA A CA 1
ATOM 597 C C . ALA A 1 80 ? -16.168 4.857 17.521 1.00 97.81 80 ALA A C 1
ATOM 599 O O . ALA A 1 80 ? -16.135 3.742 18.036 1.00 97.81 80 ALA A O 1
ATOM 600 N N . ASP A 1 81 ? -17.022 5.145 16.534 1.00 97.69 81 ASP A N 1
ATOM 601 C CA . ASP A 1 81 ? -17.772 4.126 15.780 1.00 97.69 81 ASP A CA 1
ATOM 602 C C . ASP A 1 81 ? -16.965 3.633 14.566 1.00 97.69 81 ASP A C 1
ATOM 604 O O . ASP A 1 81 ? -17.101 2.489 14.130 1.00 97.69 81 ASP A O 1
ATOM 608 N N . TYR A 1 82 ? -16.101 4.497 14.035 1.00 97.94 82 TYR A N 1
ATOM 609 C CA . TYR A 1 82 ? -15.091 4.179 13.032 1.00 97.94 82 TYR A CA 1
ATOM 610 C C . TYR A 1 82 ? -13.743 4.680 13.522 1.00 97.94 82 TYR A C 1
ATOM 612 O O . TYR A 1 82 ? -13.653 5.808 13.994 1.00 97.94 82 TYR A O 1
ATOM 620 N N . LEU A 1 83 ? -12.698 3.872 13.393 1.00 97.62 83 LEU A N 1
ATOM 621 C CA . LEU A 1 83 ? -11.355 4.214 13.851 1.00 97.62 83 LEU A CA 1
ATOM 622 C C . LEU A 1 83 ? -10.368 4.083 12.692 1.00 97.62 83 LEU A C 1
ATOM 624 O O . LEU A 1 83 ? -10.305 3.026 12.069 1.00 97.62 83 LEU A O 1
ATOM 628 N N . THR A 1 84 ? -9.598 5.133 12.407 1.00 96.31 84 THR A N 1
ATOM 629 C CA . THR A 1 84 ? -8.574 5.135 11.350 1.00 96.31 84 THR A CA 1
ATOM 630 C C . THR A 1 84 ? -7.224 5.634 11.854 1.00 96.31 84 THR A C 1
ATOM 632 O O . THR A 1 84 ? -7.141 6.484 12.744 1.00 96.31 84 THR A O 1
ATOM 635 N N . PHE A 1 85 ? -6.150 5.114 11.261 1.00 94.06 85 PHE A N 1
ATOM 636 C CA . PHE A 1 85 ? -4.774 5.413 11.653 1.00 94.06 85 PHE A CA 1
ATOM 637 C C . PHE A 1 85 ? -4.009 6.047 10.499 1.00 94.06 85 PHE A C 1
ATOM 639 O O . PHE A 1 85 ? -3.971 5.493 9.399 1.00 94.06 85 PHE A O 1
ATOM 646 N N . HIS A 1 86 ? -3.337 7.161 10.772 1.00 92.19 86 HIS A N 1
ATOM 647 C CA . HIS A 1 86 ? -2.474 7.881 9.835 1.00 92.19 86 HIS A CA 1
ATOM 648 C C . HIS A 1 86 ? -1.161 8.314 10.504 1.00 92.19 86 HIS A C 1
ATOM 650 O O . HIS A 1 86 ? -0.670 9.423 10.293 1.00 92.19 86 HIS A O 1
ATOM 656 N N . THR A 1 87 ? -0.582 7.420 11.307 1.00 87.75 87 THR A N 1
ATOM 657 C CA . THR A 1 87 ? 0.676 7.632 12.032 1.00 87.75 87 THR A CA 1
ATOM 658 C C . THR A 1 87 ? 1.857 6.907 11.387 1.00 87.75 87 THR A C 1
ATOM 660 O O . THR A 1 87 ? 1.711 6.014 10.547 1.00 87.75 87 THR A O 1
ATOM 663 N N . LYS A 1 88 ? 3.071 7.308 11.781 1.00 85.69 88 LYS A N 1
ATOM 664 C CA . LYS A 1 88 ? 4.285 6.520 11.540 1.00 85.69 88 LYS A CA 1
ATOM 665 C C . LYS A 1 88 ? 4.325 5.342 12.521 1.00 85.69 88 LYS A C 1
ATOM 667 O O . LYS A 1 88 ? 3.836 5.464 13.643 1.00 85.69 88 LYS A O 1
ATOM 672 N N . LEU A 1 89 ? 4.945 4.235 12.110 1.00 85.50 89 LEU A N 1
ATOM 673 C CA . LEU A 1 89 ? 5.246 3.128 13.017 1.00 85.50 89 LEU A CA 1
ATOM 674 C C . LEU A 1 89 ? 6.439 3.520 13.906 1.00 85.50 89 LEU A C 1
ATOM 676 O O . LEU A 1 89 ? 7.508 3.844 13.389 1.00 85.50 89 LEU A O 1
ATOM 680 N N . SER A 1 90 ? 6.241 3.510 15.218 1.00 87.44 90 SER A N 1
ATOM 681 C CA . SER A 1 90 ? 7.237 3.761 16.264 1.00 87.44 90 SER A CA 1
ATOM 682 C C . SER A 1 90 ? 7.036 2.762 17.407 1.00 87.44 90 SER A C 1
ATOM 684 O O . SER A 1 90 ? 6.097 1.967 17.368 1.00 87.44 90 SER A O 1
ATOM 686 N N . ALA A 1 91 ? 7.891 2.802 18.432 1.00 89.38 91 ALA A N 1
ATOM 687 C CA . ALA A 1 91 ? 7.686 2.003 19.643 1.00 89.38 91 ALA A CA 1
ATOM 688 C C . ALA A 1 91 ? 6.308 2.270 20.282 1.00 89.38 91 ALA A C 1
ATOM 690 O O . ALA A 1 91 ? 5.646 1.331 20.705 1.00 89.38 91 ALA A O 1
ATOM 691 N N . ASP A 1 92 ? 5.837 3.521 20.246 1.00 86.62 92 ASP A N 1
ATOM 692 C CA . ASP A 1 92 ? 4.560 3.921 20.848 1.00 86.62 92 ASP A CA 1
ATOM 693 C C . ASP A 1 92 ? 3.326 3.529 20.030 1.00 86.62 92 ASP A C 1
ATOM 695 O O . ASP A 1 92 ? 2.223 3.473 20.574 1.00 86.62 92 ASP A O 1
ATOM 699 N N . THR A 1 93 ? 3.462 3.350 18.712 1.00 90.88 93 THR A N 1
ATOM 700 C CA . THR A 1 93 ? 2.333 3.022 17.820 1.00 90.88 93 THR A CA 1
ATOM 701 C C . THR A 1 93 ? 2.313 1.560 17.400 1.00 90.88 93 THR A C 1
ATOM 703 O O . THR A 1 93 ? 1.305 1.103 16.860 1.00 90.88 93 THR A O 1
ATOM 706 N N . LYS A 1 94 ? 3.395 0.815 17.654 1.00 91.56 94 LYS A N 1
ATOM 707 C CA . LYS A 1 94 ? 3.461 -0.625 17.420 1.00 91.56 94 LYS A CA 1
ATOM 708 C C . LYS A 1 94 ? 2.468 -1.340 18.333 1.00 91.56 94 LYS A C 1
ATOM 710 O O . LYS A 1 94 ? 2.493 -1.144 19.542 1.00 91.56 94 LYS A O 1
ATOM 715 N N . GLU A 1 95 ? 1.605 -2.157 17.734 1.00 93.19 95 GLU A N 1
ATOM 716 C CA . GLU A 1 95 ? 0.571 -2.941 18.425 1.00 93.19 95 GLU A CA 1
ATOM 717 C C . GLU A 1 95 ? -0.278 -2.107 19.399 1.00 93.19 95 GLU A C 1
ATOM 719 O O . GLU A 1 95 ? -0.785 -2.605 20.405 1.00 93.19 95 GLU A O 1
ATOM 724 N N . MET A 1 96 ? -0.469 -0.816 19.093 1.00 94.06 96 MET A N 1
ATOM 725 C CA . MET A 1 96 ? -1.312 0.062 19.906 1.00 94.06 96 MET A CA 1
ATOM 726 C C . MET A 1 96 ? -2.770 -0.409 19.907 1.00 94.06 96 MET A C 1
ATOM 728 O O . MET A 1 96 ? -3.509 -0.148 20.854 1.00 94.06 96 MET A O 1
ATOM 732 N N . ILE A 1 97 ? -3.182 -1.107 18.846 1.00 95.75 97 ILE A N 1
ATOM 733 C CA . ILE A 1 97 ? -4.437 -1.849 18.802 1.00 95.75 97 ILE A CA 1
ATOM 734 C C . ILE A 1 97 ? -4.130 -3.306 19.120 1.00 95.75 97 ILE A C 1
ATOM 736 O O . ILE A 1 97 ? -3.535 -4.009 18.309 1.00 95.75 97 ILE A O 1
ATOM 740 N N . ASN A 1 98 ? -4.529 -3.732 20.307 1.00 96.31 98 ASN A N 1
ATOM 741 C CA . ASN A 1 98 ? -4.317 -5.063 20.858 1.00 96.31 98 ASN A CA 1
ATOM 742 C C . ASN A 1 98 ? -5.547 -5.463 21.679 1.00 96.31 98 ASN A C 1
ATOM 744 O O . ASN A 1 98 ? -6.497 -4.686 21.810 1.00 96.31 98 ASN A O 1
ATOM 748 N N . LYS A 1 99 ? -5.531 -6.656 22.267 1.00 95.94 99 LYS A N 1
ATOM 749 C CA . LYS A 1 99 ? -6.640 -7.196 23.061 1.00 95.94 99 LYS A CA 1
ATOM 750 C C . LYS A 1 99 ? -7.143 -6.223 24.130 1.00 95.94 99 LYS A C 1
ATOM 752 O O . LYS A 1 99 ? -8.352 -6.041 24.276 1.00 95.94 99 LYS A O 1
ATOM 757 N N . ASN A 1 100 ? -6.230 -5.543 24.822 1.00 96.19 100 ASN A N 1
ATOM 758 C CA . ASN A 1 100 ? -6.565 -4.619 25.904 1.00 96.19 100 ASN A CA 1
ATOM 759 C C . ASN A 1 100 ? -7.196 -3.324 25.385 1.00 96.19 100 ASN A C 1
ATOM 761 O O . ASN A 1 100 ? -8.170 -2.846 25.963 1.00 96.19 100 ASN A O 1
ATOM 765 N N . THR A 1 101 ? -6.678 -2.744 24.299 1.00 95.94 101 THR A N 1
ATOM 766 C CA . THR A 1 101 ? -7.257 -1.512 23.738 1.00 95.94 101 THR A CA 1
ATOM 767 C C . THR A 1 101 ? -8.553 -1.784 22.984 1.00 95.94 101 THR A C 1
ATOM 769 O O . THR A 1 101 ? -9.492 -1.003 23.110 1.00 95.94 101 THR A O 1
ATOM 772 N N . ILE A 1 102 ? -8.676 -2.928 22.306 1.00 96.75 102 ILE A N 1
ATOM 773 C CA . ILE A 1 102 ? -9.933 -3.392 21.700 1.00 96.75 102 ILE A CA 1
ATOM 774 C C . ILE A 1 102 ? -11.021 -3.555 22.767 1.00 96.75 102 ILE A C 1
ATOM 776 O O . ILE A 1 102 ? -12.168 -3.162 22.544 1.00 96.75 102 ILE A O 1
ATOM 780 N N . ALA A 1 103 ? -10.674 -4.069 23.951 1.00 95.06 103 ALA A N 1
ATOM 781 C CA . ALA A 1 103 ? -11.619 -4.229 25.053 1.00 95.06 103 ALA A CA 1
ATOM 782 C C . ALA A 1 103 ? -12.222 -2.901 25.549 1.00 95.06 103 ALA A C 1
ATOM 784 O O . ALA A 1 103 ? -13.312 -2.925 26.119 1.00 95.06 103 ALA A O 1
ATOM 785 N N . LYS A 1 104 ? -11.578 -1.759 25.281 1.00 94.06 104 LYS A N 1
ATOM 786 C CA . LYS A 1 104 ? -12.079 -0.418 25.625 1.00 94.06 104 LYS A CA 1
ATOM 787 C C . LYS A 1 104 ? -12.972 0.202 24.542 1.00 94.06 104 LYS A C 1
ATOM 789 O O . LYS A 1 104 ? -13.614 1.216 24.793 1.00 94.06 104 LYS A O 1
ATOM 794 N N . MET A 1 105 ? -13.025 -0.378 23.342 1.00 97.00 105 MET A N 1
ATOM 795 C CA . MET A 1 105 ? -13.770 0.187 22.211 1.00 97.00 105 MET A CA 1
ATOM 796 C C . MET A 1 105 ? -15.250 -0.194 22.237 1.00 97.00 105 MET A C 1
ATOM 798 O O . MET A 1 105 ? -15.645 -1.211 22.812 1.00 97.00 105 MET A O 1
ATOM 802 N N . LYS A 1 106 ? -16.086 0.548 21.511 1.00 96.50 106 LYS A N 1
ATOM 803 C CA . LYS A 1 106 ? -17.478 0.143 21.272 1.00 96.50 106 LYS A CA 1
ATOM 804 C C . LYS A 1 106 ? -17.547 -1.209 20.543 1.00 96.50 106 LYS A C 1
ATOM 806 O O . LYS A 1 106 ? -16.772 -1.424 19.613 1.00 96.50 106 LYS A O 1
ATOM 811 N N . PRO A 1 107 ? -18.507 -2.096 20.859 1.00 94.38 107 PRO A N 1
ATOM 812 C CA . PRO A 1 107 ? -18.716 -3.331 20.092 1.00 94.38 107 PRO A CA 1
ATOM 813 C C . PRO A 1 107 ? -19.036 -3.083 18.611 1.00 94.38 107 PRO A C 1
ATOM 815 O O . PRO A 1 107 ? -18.738 -3.892 17.739 1.00 94.38 107 PRO A O 1
ATOM 818 N N . THR A 1 108 ? -19.615 -1.920 18.312 1.00 92.56 108 THR A N 1
ATOM 819 C CA . THR A 1 108 ? -19.979 -1.481 16.960 1.00 92.56 108 THR A CA 1
ATOM 820 C C . THR A 1 108 ? -18.818 -0.888 16.164 1.00 92.56 108 THR A C 1
ATOM 822 O O . THR A 1 108 ? -19.028 -0.505 15.007 1.00 92.56 108 THR A O 1
ATOM 825 N N . VAL A 1 109 ? -17.624 -0.776 16.761 1.00 96.56 109 VAL A N 1
ATOM 826 C CA . VAL A 1 109 ? -16.482 -0.112 16.129 1.00 96.56 109 VAL A CA 1
ATOM 827 C C . VAL A 1 109 ? -16.063 -0.844 14.857 1.00 96.56 109 VAL A C 1
ATOM 829 O O . VAL A 1 109 ? -16.049 -2.078 14.793 1.00 96.56 109 VAL A O 1
ATOM 832 N N . ARG A 1 110 ? -15.701 -0.070 13.836 1.00 96.06 110 ARG A N 1
ATOM 833 C CA . ARG A 1 110 ? -15.055 -0.565 12.620 1.00 96.06 110 ARG A CA 1
ATOM 834 C C . ARG A 1 110 ? -13.667 0.034 12.494 1.00 96.06 110 ARG A C 1
ATOM 836 O O . ARG A 1 110 ? -13.515 1.253 12.508 1.00 96.06 110 ARG A O 1
ATOM 843 N N . ILE A 1 111 ? -12.664 -0.826 12.362 1.00 96.12 111 ILE A N 1
ATOM 844 C CA . ILE A 1 111 ? -11.255 -0.426 12.365 1.00 96.12 111 ILE A CA 1
ATOM 845 C C . ILE A 1 111 ? -10.722 -0.389 10.930 1.00 96.12 111 ILE A C 1
ATOM 847 O O . ILE A 1 111 ? -10.809 -1.374 10.202 1.00 96.12 111 ILE A O 1
ATOM 851 N N . ILE A 1 112 ? -10.144 0.733 10.514 1.00 94.31 112 ILE A N 1
ATOM 852 C CA . ILE A 1 112 ? -9.559 0.926 9.188 1.00 94.31 112 ILE A CA 1
ATOM 853 C C . ILE A 1 112 ? -8.064 1.195 9.337 1.00 94.31 112 ILE A C 1
ATOM 855 O O . ILE A 1 112 ? -7.651 2.146 9.996 1.00 94.31 112 ILE A O 1
ATOM 859 N N . ASN A 1 113 ? -7.235 0.382 8.686 1.00 90.00 113 ASN A N 1
ATOM 860 C CA . ASN A 1 113 ? -5.805 0.642 8.591 1.00 90.00 113 ASN A CA 1
ATOM 861 C C . ASN A 1 113 ? -5.344 0.694 7.136 1.00 90.00 113 ASN A C 1
ATOM 863 O O . ASN A 1 113 ? -5.164 -0.333 6.479 1.00 90.00 113 ASN A O 1
ATOM 867 N N . SER A 1 114 ? -5.087 1.918 6.683 1.00 84.75 114 SER A N 1
ATOM 868 C CA . SER A 1 114 ? -4.456 2.231 5.402 1.00 84.75 114 SER A CA 1
ATOM 869 C C . SER A 1 114 ? -3.150 3.020 5.576 1.00 84.75 114 SER A C 1
ATOM 871 O O . SER A 1 114 ? -2.760 3.780 4.690 1.00 84.75 114 SER A O 1
ATOM 873 N N . SER A 1 115 ? -2.492 2.920 6.739 1.00 80.62 115 SER A N 1
ATOM 874 C CA . SER A 1 115 ? -1.236 3.631 7.014 1.00 80.62 115 SER A CA 1
ATOM 875 C C . SER A 1 115 ? -0.035 2.700 6.994 1.00 80.62 115 SER A C 1
ATOM 877 O O . SER A 1 115 ? 0.719 2.644 6.014 1.00 80.62 115 SER A O 1
ATOM 879 N N . ARG A 1 116 ? 0.192 2.000 8.100 1.00 80.69 116 ARG A N 1
ATOM 880 C CA . ARG A 1 116 ? 1.343 1.133 8.308 1.00 80.69 116 ARG A CA 1
ATOM 881 C C . ARG A 1 116 ? 0.892 -0.153 8.968 1.00 80.69 116 ARG A C 1
ATOM 883 O O . ARG A 1 116 ? 0.043 -0.174 9.856 1.00 80.69 116 ARG A O 1
ATOM 890 N N . GLY A 1 117 ? 1.490 -1.236 8.507 1.00 77.25 117 GLY A N 1
ATOM 891 C CA . GLY A 1 117 ? 1.356 -2.519 9.151 1.00 77.25 117 GLY A CA 1
ATOM 892 C C . GLY A 1 117 ? 1.997 -2.512 10.545 1.00 77.25 117 GLY A C 1
ATOM 893 O O . GLY A 1 117 ? 2.901 -1.713 10.791 1.00 77.25 117 GLY A O 1
ATOM 894 N N . GLY A 1 118 ? 1.565 -3.407 11.441 1.00 83.94 118 GLY A N 1
ATOM 895 C CA . GLY A 1 118 ? 2.136 -3.553 12.788 1.00 83.94 118 GLY A CA 1
ATOM 896 C C . GLY A 1 118 ? 1.628 -2.529 13.804 1.00 83.94 118 GLY A C 1
ATOM 897 O O . GLY A 1 118 ? 2.025 -2.566 14.961 1.00 83.94 118 GLY A O 1
ATOM 898 N N . VAL A 1 119 ? 0.736 -1.624 13.389 1.00 90.12 119 VAL A N 1
ATOM 899 C CA . VAL A 1 119 ? -0.034 -0.745 14.289 1.00 90.12 119 VAL A CA 1
ATOM 900 C C . VAL A 1 119 ? -1.096 -1.535 15.067 1.00 90.12 119 VAL A C 1
ATOM 902 O O . VAL A 1 119 ? -1.468 -1.178 16.184 1.00 90.12 119 VAL A O 1
ATOM 905 N N . ILE A 1 120 ? -1.576 -2.625 14.471 1.00 91.88 120 ILE A N 1
ATOM 906 C CA . ILE A 1 120 ? -2.570 -3.527 15.042 1.00 91.88 120 ILE A CA 1
ATOM 907 C C . ILE A 1 120 ? -1.901 -4.884 15.236 1.00 91.88 120 ILE A C 1
ATOM 909 O O . ILE A 1 120 ? -1.264 -5.365 14.303 1.00 91.88 120 ILE A O 1
ATOM 913 N N . ASN A 1 121 ? -2.077 -5.490 16.406 1.00 93.62 121 ASN A N 1
ATOM 914 C CA . ASN A 1 121 ? -1.819 -6.906 16.608 1.00 93.62 121 ASN A CA 1
ATOM 915 C C . ASN A 1 121 ? -2.880 -7.715 15.839 1.00 93.62 121 ASN A C 1
ATOM 917 O O . ASN A 1 121 ? -4.073 -7.670 16.153 1.00 93.62 121 ASN A O 1
ATOM 921 N N . GLU A 1 122 ? -2.467 -8.410 14.780 1.00 88.12 122 GLU A N 1
ATOM 922 C CA . GLU A 1 122 ? -3.396 -9.086 13.875 1.00 88.12 122 GLU A CA 1
ATOM 923 C C . GLU A 1 122 ? -4.078 -10.303 14.509 1.00 88.12 122 GLU A C 1
ATOM 925 O O . GLU A 1 122 ? -5.215 -10.608 14.146 1.00 88.12 122 GLU A O 1
ATOM 930 N N . ALA A 1 123 ? -3.416 -10.978 15.454 1.00 90.12 123 ALA A N 1
ATOM 931 C CA . ALA A 1 123 ? -3.995 -12.118 16.160 1.00 90.12 123 ALA A CA 1
ATOM 932 C C . ALA A 1 123 ? -5.156 -11.663 17.053 1.00 90.12 123 ALA A C 1
ATOM 934 O O . ALA A 1 123 ? -6.253 -12.217 16.965 1.00 90.12 123 ALA A O 1
ATOM 935 N N . ASP A 1 124 ? -4.950 -10.588 17.814 1.00 94.38 124 ASP A N 1
ATOM 936 C CA . ASP A 1 124 ? -5.988 -9.992 18.656 1.00 94.38 124 ASP A CA 1
ATOM 937 C C . ASP A 1 124 ? -7.146 -9.435 17.819 1.00 94.38 124 ASP A C 1
ATOM 939 O O . ASP A 1 124 ? -8.314 -9.577 18.184 1.00 94.38 124 ASP A O 1
ATOM 943 N N . LEU A 1 125 ? -6.846 -8.822 16.667 1.00 93.56 125 LEU A N 1
ATOM 944 C CA . LEU A 1 125 ? -7.874 -8.337 15.747 1.00 93.56 125 LEU A CA 1
ATOM 945 C C . LEU A 1 125 ? -8.709 -9.492 15.177 1.00 93.56 125 LEU A C 1
ATOM 947 O O . LEU A 1 125 ? -9.931 -9.376 15.087 1.00 93.56 125 LEU A O 1
ATOM 951 N N . ALA A 1 126 ? -8.066 -10.597 14.793 1.00 91.56 126 ALA A N 1
ATOM 952 C CA . ALA A 1 126 ? -8.753 -11.782 14.296 1.00 91.56 126 ALA A CA 1
ATOM 953 C C . ALA A 1 126 ? -9.637 -12.412 15.382 1.00 91.56 126 ALA A C 1
ATOM 955 O O . ALA A 1 126 ? -10.796 -12.725 15.111 1.00 91.56 126 ALA A O 1
ATOM 956 N N . GLU A 1 127 ? -9.135 -12.535 16.616 1.00 92.81 127 GLU A N 1
ATOM 957 C CA . GLU A 1 127 ? -9.924 -12.992 17.767 1.00 92.81 127 GLU A CA 1
ATOM 958 C C . G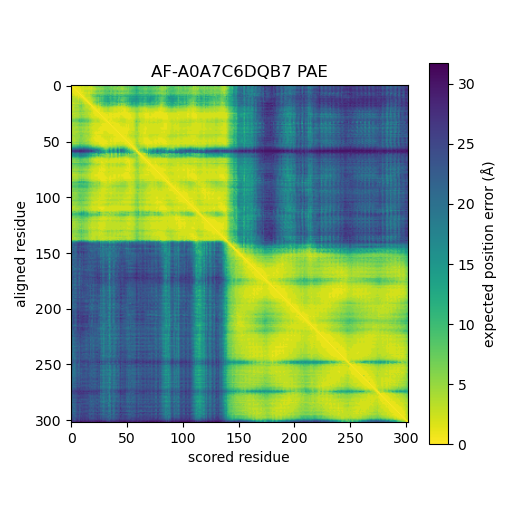LU A 1 127 ? -11.135 -12.075 17.992 1.00 92.81 127 GLU A C 1
ATOM 960 O O . GLU A 1 127 ? -12.265 -12.554 18.099 1.00 92.81 127 GLU A O 1
ATOM 965 N N . ALA A 1 128 ? -10.937 -10.756 17.983 1.00 94.31 128 ALA A N 1
ATOM 966 C CA . ALA A 1 128 ? -12.007 -9.781 18.176 1.00 94.31 128 ALA A CA 1
ATOM 967 C C . ALA A 1 128 ? -13.085 -9.838 17.080 1.00 94.31 128 ALA A C 1
ATOM 969 O O . ALA A 1 128 ? -14.266 -9.660 17.370 1.00 94.31 128 ALA A O 1
ATOM 970 N N . LEU A 1 129 ? -12.705 -10.101 15.827 1.00 92.81 129 LEU A N 1
ATOM 971 C CA . LEU A 1 129 ? -13.654 -10.289 14.726 1.00 92.81 129 LEU A CA 1
ATOM 972 C C . LEU A 1 129 ? -14.419 -11.609 14.859 1.00 92.81 129 LEU A C 1
ATOM 974 O O . LEU A 1 129 ? -15.638 -11.624 14.703 1.00 92.81 129 LEU A O 1
ATOM 978 N N . ASN A 1 130 ? -13.721 -12.701 15.178 1.00 92.06 130 ASN A N 1
ATOM 979 C CA . ASN A 1 130 ? -14.320 -14.030 15.316 1.00 92.06 130 ASN A CA 1
ATOM 980 C C . ASN A 1 130 ? -15.295 -14.106 16.497 1.00 92.06 130 ASN A C 1
ATOM 982 O O . ASN A 1 130 ? -16.320 -14.774 16.412 1.00 92.06 130 ASN A O 1
ATOM 986 N N . THR A 1 131 ? -14.990 -13.398 17.584 1.00 93.06 131 THR A N 1
ATOM 987 C CA . THR A 1 131 ? -15.845 -13.312 18.778 1.00 93.06 131 THR A CA 1
ATOM 988 C C . THR A 1 131 ? -16.936 -12.244 18.670 1.00 93.06 131 THR A C 1
ATOM 990 O O . THR A 1 131 ? -17.754 -12.114 19.576 1.00 93.06 131 THR A O 1
ATOM 993 N N . GLY A 1 132 ? -16.966 -11.459 17.586 1.00 91.69 132 GLY A N 1
ATOM 994 C CA . GLY A 1 132 ? -17.919 -10.359 17.418 1.00 91.69 132 GLY A CA 1
ATOM 995 C C . GLY A 1 132 ? -17.688 -9.180 18.370 1.00 91.69 132 GLY A C 1
ATOM 996 O O . GLY A 1 132 ? -18.577 -8.348 18.544 1.00 91.69 132 GLY A O 1
ATOM 997 N N . ARG A 1 133 ? -16.501 -9.073 18.985 1.00 95.06 133 ARG A N 1
ATOM 998 C CA . ARG 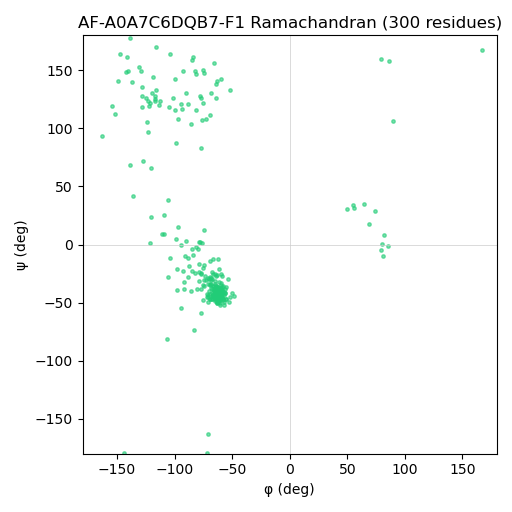A 1 133 ? -16.130 -7.953 19.864 1.00 95.06 133 ARG A CA 1
ATOM 999 C C . ARG A 1 133 ? -16.062 -6.621 19.116 1.00 95.06 133 ARG A C 1
ATOM 1001 O O . ARG A 1 133 ? -16.225 -5.580 19.752 1.00 95.06 133 ARG A O 1
ATOM 1008 N N . ILE A 1 134 ? -15.813 -6.646 17.808 1.00 95.19 134 ILE A N 1
ATOM 1009 C CA . ILE A 1 134 ? -15.859 -5.480 16.918 1.00 95.19 134 ILE A CA 1
ATOM 1010 C C . ILE A 1 134 ? -16.684 -5.801 15.666 1.00 95.19 134 ILE A C 1
ATOM 1012 O O . ILE A 1 134 ? -16.742 -6.947 15.223 1.00 95.19 134 ILE A O 1
ATOM 1016 N N . ALA A 1 135 ? -17.288 -4.784 15.051 1.00 92.25 135 ALA A N 1
ATOM 1017 C CA . ALA A 1 135 ? -18.206 -4.972 13.926 1.00 92.25 135 ALA A CA 1
ATOM 1018 C C . ALA A 1 135 ? -17.505 -5.225 12.581 1.00 92.25 135 ALA A C 1
ATOM 1020 O O . ALA A 1 135 ? -18.144 -5.652 11.617 1.00 92.25 135 ALA A O 1
ATOM 1021 N N . GLY A 1 136 ? -16.212 -4.918 12.473 1.00 91.88 136 GLY A N 1
ATOM 1022 C CA . GLY A 1 136 ? -15.454 -5.183 11.257 1.00 91.88 136 GLY A CA 1
ATOM 1023 C C . GLY A 1 136 ? -14.102 -4.489 11.205 1.00 91.88 136 GLY A C 1
ATOM 1024 O O . GLY A 1 136 ? -13.815 -3.573 11.977 1.00 91.88 136 GLY A O 1
ATOM 1025 N N . ALA A 1 137 ? -13.286 -4.906 10.241 1.00 91.94 137 ALA A N 1
ATOM 1026 C CA . ALA A 1 137 ? -12.021 -4.259 9.941 1.00 91.94 137 ALA A CA 1
ATOM 1027 C C . ALA A 1 137 ? -11.756 -4.198 8.431 1.00 91.94 137 ALA A C 1
ATOM 1029 O O . ALA A 1 137 ? -12.175 -5.082 7.681 1.00 91.94 137 ALA A O 1
ATOM 1030 N N . ALA A 1 138 ? -11.043 -3.161 7.995 1.00 88.19 138 ALA A N 1
ATOM 1031 C CA . ALA A 1 138 ? -10.535 -3.002 6.637 1.00 88.19 138 ALA A CA 1
ATOM 1032 C C . ALA A 1 138 ? -9.033 -2.701 6.693 1.00 88.19 138 ALA A C 1
ATOM 1034 O O . ALA A 1 138 ? -8.617 -1.695 7.267 1.00 88.19 138 ALA A O 1
ATOM 1035 N N . LEU A 1 139 ? -8.217 -3.580 6.110 1.00 84.25 139 LEU A N 1
ATOM 1036 C CA . LEU A 1 139 ? -6.757 -3.495 6.159 1.00 84.25 139 LEU A CA 1
ATOM 1037 C C . LEU A 1 139 ? -6.190 -3.452 4.739 1.00 84.25 139 LEU A C 1
ATOM 1039 O O . LEU A 1 139 ? -6.407 -4.380 3.966 1.00 84.25 139 LEU A O 1
ATOM 1043 N N . ASP A 1 140 ? -5.423 -2.413 4.423 1.00 75.44 140 ASP A N 1
ATOM 1044 C CA . ASP A 1 140 ? -4.697 -2.287 3.148 1.00 75.44 140 ASP A CA 1
ATOM 1045 C C . ASP A 1 140 ? -3.261 -2.845 3.248 1.00 75.44 140 ASP A C 1
ATOM 1047 O O . ASP A 1 140 ? -2.646 -3.269 2.274 1.00 75.44 140 ASP A O 1
ATOM 1051 N N . VAL A 1 141 ? -2.706 -2.908 4.464 1.00 63.53 141 VAL A N 1
ATOM 1052 C CA . VAL A 1 141 ? -1.253 -3.065 4.669 1.00 63.53 141 VAL A CA 1
ATOM 1053 C C . VAL A 1 141 ? -0.802 -4.506 4.974 1.00 63.53 141 VAL A C 1
ATOM 1055 O O . VAL A 1 141 ? 0.374 -4.737 5.243 1.00 63.53 141 VAL A O 1
ATOM 1058 N N . GLY A 1 142 ? -1.703 -5.493 4.929 1.00 56.03 142 GLY A N 1
ATOM 1059 C CA . GLY A 1 142 ? -1.462 -6.835 5.483 1.00 56.03 142 GLY A CA 1
ATOM 1060 C C . GLY A 1 142 ? -0.691 -7.805 4.577 1.00 56.03 142 GLY A C 1
ATOM 1061 O O . GLY A 1 142 ? 0.471 -8.131 4.825 1.00 56.03 142 GLY A O 1
ATOM 1062 N N . VAL A 1 143 ? -1.342 -8.316 3.529 1.00 55.47 143 VAL A N 1
ATOM 1063 C CA . VAL A 1 143 ? -0.887 -9.543 2.843 1.00 55.47 143 VAL A CA 1
ATOM 1064 C C . VAL A 1 143 ? 0.420 -9.339 2.077 1.00 55.47 143 VAL A C 1
ATOM 1066 O O . VAL A 1 143 ? 1.361 -10.124 2.201 1.00 55.47 143 VAL A O 1
ATOM 1069 N N . TYR A 1 144 ? 0.523 -8.262 1.303 1.00 54.88 144 TYR A N 1
ATOM 1070 C CA . TYR A 1 144 ? 1.711 -8.042 0.485 1.00 54.88 144 TYR A CA 1
ATOM 1071 C C . TYR A 1 144 ? 2.931 -7.655 1.336 1.00 54.88 144 TYR A C 1
ATOM 1073 O O . TYR A 1 144 ? 4.022 -8.196 1.153 1.00 54.88 144 TYR A O 1
ATOM 1081 N N . THR A 1 145 ? 2.749 -6.745 2.298 1.00 58.41 145 THR A N 1
ATOM 1082 C CA . THR A 1 145 ? 3.859 -6.115 3.031 1.00 58.41 145 THR A CA 1
ATOM 1083 C C . THR A 1 145 ? 4.473 -7.020 4.094 1.00 58.41 145 THR A C 1
ATOM 1085 O O . THR A 1 145 ? 5.696 -7.016 4.240 1.00 58.41 145 THR A O 1
ATOM 1088 N N . PHE A 1 146 ? 3.669 -7.806 4.812 1.00 58.44 146 PHE A N 1
ATOM 1089 C CA . PHE A 1 146 ? 4.183 -8.674 5.874 1.00 58.44 146 PHE A CA 1
ATOM 1090 C C . PHE A 1 146 ? 4.406 -10.108 5.453 1.00 58.44 146 PHE A C 1
ATOM 1092 O O . PHE A 1 146 ? 5.389 -10.711 5.872 1.00 58.44 146 PHE A O 1
ATOM 1099 N N . TRP A 1 147 ? 3.512 -10.654 4.637 1.00 62.59 147 TRP A N 1
ATOM 1100 C CA . TRP A 1 147 ? 3.539 -12.073 4.325 1.00 62.59 147 TRP A CA 1
ATOM 1101 C C . TRP A 1 147 ? 4.307 -12.342 3.036 1.00 62.59 147 TRP A C 1
ATOM 1103 O O . TRP A 1 147 ? 5.292 -13.078 3.049 1.00 62.59 147 TRP A O 1
ATOM 1113 N N . LEU A 1 148 ? 3.928 -11.694 1.931 1.00 67.31 148 LEU A N 1
ATOM 1114 C CA . LEU A 1 148 ? 4.548 -11.983 0.639 1.00 67.31 148 LEU A CA 1
ATOM 1115 C C . LEU A 1 148 ? 5.993 -11.468 0.567 1.00 67.31 148 LEU A C 1
ATOM 1117 O O . LEU A 1 148 ? 6.896 -12.244 0.257 1.00 67.31 148 LEU A O 1
ATOM 1121 N N . LYS A 1 149 ? 6.235 -10.197 0.933 1.00 67.38 149 LYS A N 1
ATOM 1122 C CA . LYS A 1 149 ? 7.581 -9.585 0.913 1.00 67.38 149 LYS A CA 1
ATOM 1123 C C . LYS A 1 149 ? 8.604 -10.300 1.797 1.00 67.38 149 LYS A C 1
ATOM 1125 O O . LYS A 1 149 ? 9.781 -10.302 1.455 1.00 67.38 149 LYS A O 1
ATOM 1130 N N . ARG A 1 150 ? 8.184 -10.881 2.928 1.00 72.62 150 ARG A N 1
ATOM 1131 C CA . ARG A 1 150 ? 9.096 -11.538 3.883 1.00 72.62 150 ARG A CA 1
ATOM 1132 C C . ARG A 1 150 ? 9.310 -13.030 3.615 1.00 72.62 150 ARG A C 1
ATOM 1134 O O . ARG A 1 150 ? 10.198 -13.611 4.225 1.00 72.62 150 ARG A O 1
ATOM 1141 N N . ARG A 1 151 ? 8.540 -13.657 2.716 1.00 79.56 151 ARG A N 1
ATOM 1142 C CA . ARG A 1 151 ? 8.650 -15.100 2.425 1.00 79.56 151 ARG A CA 1
ATOM 1143 C C . ARG A 1 151 ? 9.591 -15.444 1.285 1.00 79.56 151 ARG A C 1
ATOM 1145 O O . ARG A 1 151 ? 10.173 -16.523 1.290 1.00 79.56 151 ARG A O 1
ATOM 1152 N N . THR A 1 152 ? 9.706 -14.579 0.281 1.00 83.19 152 THR A N 1
ATOM 1153 C CA . THR A 1 152 ? 10.450 -14.918 -0.934 1.00 83.19 152 THR A CA 1
ATOM 1154 C C . THR A 1 152 ? 11.097 -13.692 -1.575 1.00 83.19 152 THR A C 1
ATOM 1156 O O . THR A 1 152 ? 10.446 -12.648 -1.673 1.00 83.19 152 THR A O 1
ATOM 1159 N N . PRO A 1 153 ? 12.333 -13.816 -2.104 1.00 83.44 153 PRO A N 1
ATOM 1160 C CA . PRO A 1 153 ? 12.955 -12.761 -2.909 1.00 83.44 153 PRO A CA 1
ATOM 1161 C C . PRO A 1 153 ? 12.192 -12.458 -4.202 1.00 83.44 153 PRO A C 1
ATOM 1163 O O . PRO A 1 153 ? 12.429 -11.428 -4.829 1.00 83.44 153 PRO A O 1
ATOM 1166 N N . TRP A 1 154 ? 11.244 -13.319 -4.581 1.00 83.81 154 TRP A N 1
ATOM 1167 C CA . TRP A 1 154 ? 10.407 -13.177 -5.769 1.00 83.81 154 TRP A CA 1
ATOM 1168 C C . TRP A 1 154 ? 9.099 -12.419 -5.526 1.00 83.81 154 TRP A C 1
ATOM 1170 O O . TRP A 1 154 ? 8.314 -12.256 -6.456 1.00 83.81 154 TRP A O 1
ATOM 1180 N N . ALA A 1 155 ? 8.855 -11.909 -4.314 1.00 80.12 155 ALA A N 1
ATOM 1181 C CA . ALA A 1 155 ? 7.657 -11.122 -3.996 1.00 80.12 155 ALA A CA 1
ATOM 1182 C C . ALA A 1 155 ? 7.456 -9.926 -4.945 1.00 80.12 155 ALA A C 1
ATOM 1184 O O . ALA A 1 155 ? 6.328 -9.536 -5.236 1.00 80.12 155 ALA A O 1
ATOM 1185 N N . ILE A 1 156 ? 8.564 -9.395 -5.466 1.00 80.12 156 ILE A N 1
ATOM 1186 C CA . ILE A 1 156 ? 8.608 -8.314 -6.451 1.00 80.12 156 ILE A CA 1
ATOM 1187 C C . ILE A 1 156 ? 7.869 -8.693 -7.743 1.00 80.12 156 ILE A C 1
ATOM 1189 O O . ILE A 1 156 ? 7.178 -7.846 -8.298 1.00 80.12 156 ILE A O 1
ATOM 1193 N N . LEU A 1 157 ? 7.963 -9.948 -8.202 1.00 80.12 157 LEU A N 1
ATOM 1194 C CA . LEU A 1 157 ? 7.268 -10.406 -9.411 1.00 80.12 157 LEU A CA 1
ATOM 1195 C C . LEU A 1 157 ? 5.753 -10.426 -9.204 1.00 80.12 157 LEU A C 1
ATOM 1197 O O . LEU A 1 157 ? 5.014 -9.963 -10.062 1.00 80.12 157 LEU A O 1
ATOM 1201 N N . TRP A 1 158 ? 5.290 -10.884 -8.040 1.00 79.69 158 TRP A N 1
ATOM 1202 C CA . TRP A 1 158 ? 3.865 -10.898 -7.700 1.00 79.69 158 TRP A CA 1
ATOM 1203 C C . TRP A 1 158 ? 3.275 -9.493 -7.583 1.00 79.69 158 TRP A C 1
ATOM 1205 O O . TRP A 1 158 ? 2.207 -9.223 -8.128 1.00 79.69 158 TRP A O 1
ATOM 1215 N N . GLY A 1 159 ? 3.992 -8.574 -6.926 1.00 74.00 159 GLY A N 1
ATOM 1216 C CA . GLY A 1 159 ? 3.623 -7.157 -6.948 1.00 74.00 159 GLY A CA 1
ATOM 1217 C C . GLY A 1 159 ? 3.668 -6.582 -8.363 1.00 74.00 159 GLY A C 1
ATOM 1218 O O . GLY A 1 159 ? 2.859 -5.725 -8.711 1.00 74.00 159 GLY A O 1
ATOM 1219 N N . GLY A 1 160 ? 4.575 -7.092 -9.195 1.00 83.50 160 GLY A N 1
ATOM 1220 C CA . GLY A 1 160 ? 4.693 -6.675 -10.576 1.00 83.50 160 GLY A CA 1
ATOM 1221 C C . GLY A 1 160 ? 3.564 -7.128 -11.485 1.00 83.50 160 GLY A C 1
ATOM 1222 O O . GLY A 1 160 ? 3.148 -6.349 -12.336 1.00 83.50 160 GLY A O 1
ATOM 1223 N N . PHE A 1 161 ? 2.990 -8.308 -11.250 1.00 84.56 161 PHE A N 1
ATOM 1224 C CA . PHE A 1 161 ? 1.766 -8.730 -11.931 1.00 84.56 161 PHE A CA 1
ATOM 1225 C C . PHE A 1 161 ? 0.633 -7.740 -11.675 1.00 84.56 161 P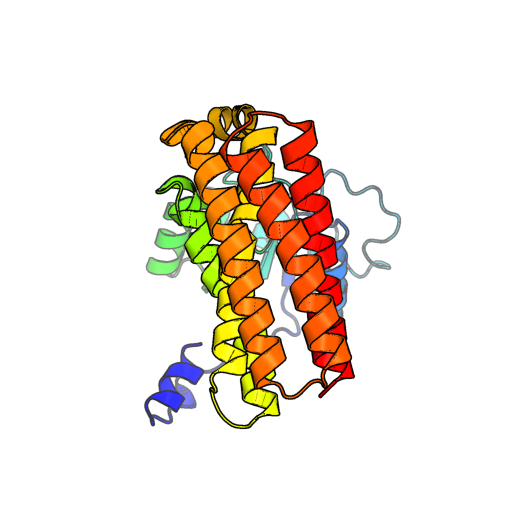HE A C 1
ATOM 1227 O O . PHE A 1 161 ? 0.011 -7.275 -12.624 1.00 84.56 161 PHE A O 1
ATOM 1234 N N . ALA A 1 162 ? 0.420 -7.343 -10.417 1.00 80.75 162 ALA A N 1
ATOM 1235 C CA . ALA A 1 162 ? -0.579 -6.329 -10.085 1.00 80.75 162 ALA A CA 1
ATOM 1236 C C . ALA A 1 162 ? -0.281 -4.978 -10.765 1.00 80.75 162 ALA A C 1
ATOM 1238 O O . ALA A 1 162 ? -1.195 -4.335 -11.277 1.00 80.75 162 ALA A O 1
ATOM 1239 N N . GLY A 1 163 ? 0.994 -4.574 -10.826 1.00 82.00 163 GLY A N 1
ATOM 1240 C CA . GLY A 1 163 ? 1.431 -3.349 -11.504 1.00 82.00 163 GLY A CA 1
ATOM 1241 C C . GLY A 1 163 ? 1.284 -3.367 -13.031 1.00 82.00 163 GLY A C 1
ATOM 1242 O O . GLY A 1 163 ? 1.158 -2.305 -13.632 1.00 82.00 163 GLY A O 1
ATOM 1243 N N . ALA A 1 164 ? 1.263 -4.546 -13.656 1.00 88.69 164 ALA A N 1
ATOM 1244 C CA . ALA A 1 164 ? 1.081 -4.713 -15.097 1.00 88.69 164 ALA A CA 1
ATOM 1245 C C . ALA A 1 164 ? -0.393 -4.660 -15.544 1.00 88.69 164 ALA A C 1
ATOM 1247 O O . ALA A 1 164 ? -0.678 -4.317 -16.692 1.00 88.69 164 ALA A O 1
ATOM 1248 N N . MET A 1 165 ? -1.340 -4.970 -14.649 1.00 90.31 165 MET A N 1
ATOM 1249 C CA . MET A 1 165 ? -2.771 -5.030 -14.983 1.00 90.31 165 MET A CA 1
ATOM 1250 C C . MET A 1 165 ? -3.366 -3.716 -15.512 1.00 90.31 165 MET A C 1
ATOM 1252 O O . MET A 1 165 ? -4.171 -3.800 -16.434 1.00 90.31 165 MET A O 1
ATOM 1256 N N . PRO A 1 166 ? -3.002 -2.511 -15.021 1.00 89.25 166 PRO A N 1
ATOM 1257 C CA . PRO A 1 166 ? -3.540 -1.265 -15.565 1.00 89.25 166 PRO A CA 1
ATOM 1258 C C . PRO A 1 166 ? -3.256 -1.065 -17.058 1.00 89.25 166 PRO A C 1
ATOM 1260 O O . PRO A 1 166 ? -4.128 -0.577 -17.770 1.00 89.25 166 PRO A O 1
ATOM 1263 N N . ALA A 1 167 ? -2.079 -1.476 -17.547 1.00 86.75 167 ALA A N 1
ATOM 1264 C CA . ALA A 1 167 ? -1.744 -1.379 -18.969 1.00 86.75 167 ALA A CA 1
ATOM 1265 C C . ALA A 1 167 ? -2.621 -2.316 -19.817 1.00 86.75 167 ALA A C 1
ATOM 1267 O O . ALA A 1 167 ? -3.167 -1.898 -20.838 1.00 86.75 167 ALA A O 1
ATOM 1268 N N . LEU A 1 168 ? -2.820 -3.556 -19.349 1.00 90.62 168 LEU A N 1
ATOM 1269 C CA . LEU A 1 168 ? -3.714 -4.520 -19.995 1.00 90.62 168 LEU A CA 1
ATOM 1270 C C . LEU A 1 168 ? -5.165 -4.034 -19.991 1.00 90.62 168 LEU A C 1
ATOM 1272 O O . LEU A 1 168 ? -5.817 -4.030 -21.028 1.00 90.62 168 LEU A O 1
ATOM 1276 N N . ALA A 1 169 ? -5.660 -3.615 -18.826 1.00 87.88 169 ALA A N 1
ATOM 1277 C CA . ALA A 1 169 ? -7.034 -3.170 -18.643 1.00 87.88 169 ALA A CA 1
ATOM 1278 C C . ALA A 1 169 ? -7.331 -1.906 -19.457 1.00 87.88 169 ALA A C 1
ATOM 1280 O O . ALA A 1 169 ? -8.378 -1.828 -20.092 1.00 87.88 169 ALA A O 1
ATOM 1281 N N . GLY A 1 170 ? -6.402 -0.945 -19.483 1.00 86.75 170 GLY A N 1
ATOM 1282 C CA . GLY A 1 170 ? -6.526 0.265 -20.292 1.00 86.75 170 GLY A CA 1
ATOM 1283 C C . GLY A 1 170 ? -6.621 -0.049 -21.784 1.00 86.75 170 GLY A C 1
ATOM 1284 O O . GLY A 1 170 ? -7.512 0.465 -22.458 1.00 86.75 170 GLY A O 1
ATOM 1285 N N . ARG A 1 171 ? -5.765 -0.947 -22.295 1.00 88.25 171 ARG A N 1
ATOM 1286 C CA . ARG A 1 171 ? -5.830 -1.361 -23.703 1.00 88.25 171 ARG A CA 1
ATOM 1287 C C . ARG A 1 171 ? -7.099 -2.150 -24.011 1.00 88.25 171 ARG A C 1
ATOM 1289 O O . ARG A 1 171 ? -7.742 -1.857 -25.010 1.00 88.25 171 ARG A O 1
ATOM 1296 N N . ALA A 1 172 ? -7.481 -3.090 -23.149 1.00 88.19 172 ALA A N 1
ATOM 1297 C CA . ALA A 1 172 ? -8.689 -3.887 -23.338 1.00 88.19 172 ALA A CA 1
ATOM 1298 C C . ALA A 1 172 ? -9.961 -3.028 -23.331 1.00 88.19 172 ALA A C 1
ATOM 1300 O O . ALA A 1 172 ? -10.872 -3.271 -24.114 1.00 88.19 172 ALA A O 1
ATOM 1301 N N . LEU A 1 173 ? -10.004 -1.982 -22.501 1.00 86.69 173 LEU A N 1
ATOM 1302 C CA . LEU A 1 173 ? -11.103 -1.018 -22.504 1.00 86.69 173 LEU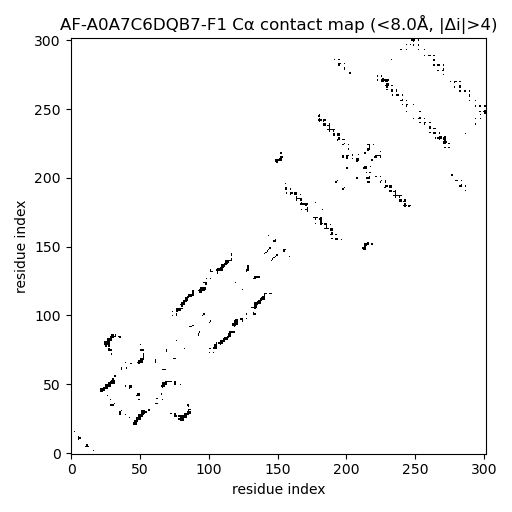 A CA 1
ATOM 1303 C C . LEU A 1 173 ? -11.178 -0.232 -23.822 1.00 86.69 173 LEU A C 1
ATOM 1305 O O . LEU A 1 173 ? -12.274 0.012 -24.313 1.00 86.69 173 LEU A O 1
ATOM 1309 N N . GLY A 1 174 ? -10.031 0.156 -24.388 1.00 84.38 174 GLY A N 1
ATOM 1310 C CA . GLY A 1 174 ? -9.976 0.888 -25.657 1.00 84.38 174 GLY A CA 1
ATOM 1311 C C . GLY A 1 174 ? -10.262 0.025 -26.891 1.00 84.38 174 GLY A C 1
ATOM 1312 O O . GLY A 1 174 ? -10.884 0.505 -27.830 1.00 84.38 174 GLY A O 1
ATOM 1313 N N . ALA A 1 175 ? -9.822 -1.236 -26.891 1.00 83.69 175 ALA A N 1
ATOM 1314 C CA . ALA A 1 175 ? -10.006 -2.168 -28.007 1.00 83.69 175 ALA A CA 1
ATOM 1315 C C . ALA A 1 175 ? -11.334 -2.947 -27.943 1.00 83.69 175 ALA A C 1
ATOM 1317 O O . ALA A 1 175 ? -11.769 -3.503 -28.944 1.00 83.69 175 ALA A O 1
ATOM 1318 N N . GLY A 1 176 ? -11.975 -3.012 -26.772 1.00 84.94 176 GLY A N 1
ATOM 1319 C CA . GLY A 1 176 ? -13.167 -3.834 -26.536 1.00 84.94 176 GLY A CA 1
ATOM 1320 C C . GLY A 1 176 ? -12.870 -5.320 -26.300 1.00 84.94 176 GLY A C 1
ATOM 1321 O O . GLY A 1 176 ? -13.778 -6.072 -25.953 1.00 84.94 176 GLY A O 1
ATOM 1322 N N . GLU A 1 177 ? -11.610 -5.745 -26.425 1.00 89.00 177 GLU A N 1
ATOM 1323 C CA . GLU A 1 177 ? -11.164 -7.121 -26.210 1.00 89.00 177 GLU A CA 1
ATOM 1324 C C . GLU A 1 177 ? -9.739 -7.196 -25.643 1.00 89.00 177 GLU A C 1
ATOM 1326 O O . GLU A 1 177 ? -8.973 -6.232 -25.663 1.00 89.00 177 GLU A O 1
ATOM 1331 N N . VAL A 1 178 ? -9.369 -8.366 -25.116 1.00 92.38 178 VAL A N 1
ATOM 1332 C CA . VAL A 1 178 ? -7.993 -8.639 -24.689 1.00 92.38 178 VAL A CA 1
ATOM 1333 C C . VAL A 1 178 ? -7.191 -9.137 -25.886 1.00 92.38 178 VAL A C 1
ATOM 1335 O O . VAL A 1 178 ? -7.293 -10.297 -26.275 1.00 92.38 178 VAL A O 1
ATOM 1338 N N . GLU A 1 179 ? -6.358 -8.260 -26.433 1.00 92.12 179 GLU A N 1
ATOM 1339 C CA . GLU A 1 179 ? -5.549 -8.522 -27.627 1.00 92.12 179 GLU A CA 1
ATOM 1340 C C . GLU A 1 179 ? -4.032 -8.496 -27.353 1.00 92.12 179 GLU A C 1
ATOM 1342 O O . GLU A 1 179 ? -3.555 -8.098 -26.282 1.00 92.12 179 GLU A O 1
ATOM 1347 N N . ALA A 1 180 ? -3.252 -8.923 -28.351 1.00 94.12 180 ALA A N 1
ATOM 1348 C CA . ALA A 1 180 ? -1.806 -9.113 -28.250 1.00 94.12 180 ALA A CA 1
ATOM 1349 C C . ALA A 1 180 ? -1.043 -7.850 -27.812 1.00 94.12 180 ALA A C 1
ATOM 1351 O O . ALA A 1 180 ? -0.119 -7.955 -27.005 1.00 94.12 180 ALA A O 1
ATOM 1352 N N . VAL A 1 181 ? -1.445 -6.659 -28.276 1.00 92.94 181 VAL A N 1
ATOM 1353 C CA . VAL A 1 181 ? -0.822 -5.389 -27.862 1.00 92.94 181 VAL A CA 1
ATOM 1354 C C . VAL A 1 181 ? -0.975 -5.194 -26.353 1.00 92.94 181 VAL A C 1
ATOM 1356 O O . VAL A 1 181 ? 0.009 -4.935 -25.666 1.00 92.94 181 VAL A O 1
ATOM 1359 N N . GLY A 1 182 ? -2.178 -5.392 -25.806 1.00 91.69 182 GLY A N 1
ATOM 1360 C CA . GLY A 1 182 ? -2.433 -5.258 -24.369 1.00 91.69 182 GLY A CA 1
ATOM 1361 C C . GLY A 1 182 ? -1.606 -6.234 -23.531 1.00 91.69 182 GLY A C 1
ATOM 1362 O O . GLY A 1 182 ? -1.039 -5.851 -22.504 1.00 91.69 182 GLY A O 1
ATOM 1363 N N . LEU A 1 183 ? -1.479 -7.481 -23.994 1.00 95.31 183 LEU A N 1
ATOM 1364 C CA . LEU A 1 183 ? -0.656 -8.502 -23.340 1.00 95.31 183 LEU A CA 1
ATOM 1365 C C . LEU A 1 183 ? 0.836 -8.149 -23.372 1.00 95.31 183 LEU A C 1
ATOM 1367 O O . LEU A 1 183 ? 1.515 -8.290 -22.355 1.00 95.31 183 LEU A O 1
ATOM 1371 N N . LEU A 1 184 ? 1.345 -7.652 -24.502 1.00 95.62 184 LEU A N 1
ATOM 1372 C CA . LEU A 1 184 ? 2.742 -7.237 -24.638 1.00 95.62 184 LEU A CA 1
ATOM 1373 C C . LEU A 1 184 ? 3.064 -5.992 -23.807 1.00 95.62 184 LEU A C 1
ATOM 1375 O O . LEU A 1 184 ? 4.133 -5.940 -23.201 1.00 95.62 184 LEU A O 1
ATOM 1379 N N . LEU A 1 185 ? 2.143 -5.030 -23.701 1.00 93.62 185 LEU A N 1
ATOM 1380 C CA . LEU A 1 185 ? 2.305 -3.866 -22.823 1.00 93.62 185 LEU A CA 1
ATOM 1381 C C . LEU A 1 185 ? 2.379 -4.289 -21.353 1.00 93.62 185 LEU A C 1
ATOM 1383 O O . LEU A 1 185 ? 3.274 -3.856 -20.627 1.00 93.62 185 LEU A O 1
ATOM 1387 N N . ALA A 1 186 ? 1.486 -5.179 -20.915 1.00 94.12 186 ALA A N 1
ATOM 1388 C CA . ALA A 1 186 ? 1.530 -5.724 -19.563 1.00 94.12 186 ALA A CA 1
ATOM 1389 C C . ALA A 1 186 ? 2.813 -6.525 -19.306 1.00 94.12 186 ALA A C 1
ATOM 1391 O O . ALA A 1 186 ? 3.444 -6.363 -18.260 1.00 94.12 186 ALA A O 1
ATOM 1392 N N . LEU A 1 187 ? 3.247 -7.336 -20.272 1.00 95.19 187 LEU A N 1
ATOM 1393 C CA . LEU A 1 187 ? 4.502 -8.076 -20.191 1.00 95.19 187 LEU A CA 1
ATOM 1394 C C . LEU A 1 187 ? 5.711 -7.132 -20.104 1.00 95.19 187 LEU A C 1
ATOM 1396 O O . LEU A 1 187 ? 6.590 -7.347 -19.270 1.00 95.19 187 LEU A O 1
ATOM 1400 N N . ALA A 1 188 ? 5.743 -6.061 -20.899 1.00 93.88 188 ALA A N 1
ATOM 1401 C CA . ALA A 1 188 ? 6.805 -5.061 -20.860 1.00 93.88 188 ALA A CA 1
ATOM 1402 C C . ALA A 1 188 ? 6.875 -4.362 -19.494 1.00 93.88 188 ALA A C 1
ATOM 1404 O O . ALA A 1 188 ? 7.960 -4.228 -18.928 1.00 93.88 188 ALA A O 1
ATOM 1405 N N . VAL A 1 189 ? 5.725 -3.989 -18.916 1.00 92.44 189 VAL A N 1
ATOM 1406 C CA . VAL A 1 189 ? 5.657 -3.426 -17.557 1.00 92.44 189 VAL A CA 1
ATOM 1407 C C . VAL A 1 189 ? 6.150 -4.437 -16.521 1.00 92.44 189 VAL A C 1
ATOM 1409 O O . VAL A 1 189 ? 6.986 -4.091 -15.689 1.00 92.44 189 VAL A O 1
ATOM 1412 N N . LEU A 1 190 ? 5.704 -5.694 -16.586 1.00 92.94 190 LEU A N 1
ATOM 1413 C CA . LEU A 1 190 ? 6.127 -6.747 -15.659 1.00 92.94 190 LEU A CA 1
ATOM 1414 C C . LEU A 1 190 ? 7.648 -6.973 -15.693 1.00 92.94 190 LEU A C 1
ATOM 1416 O O . LEU A 1 190 ? 8.287 -7.074 -14.646 1.00 92.94 190 LEU A O 1
ATOM 1420 N N . LEU A 1 191 ? 8.237 -7.025 -16.889 1.00 93.19 191 LEU A N 1
ATOM 1421 C CA . LEU A 1 191 ? 9.669 -7.259 -17.106 1.00 93.19 191 LEU A CA 1
ATOM 1422 C C . LEU A 1 191 ? 10.547 -6.041 -16.784 1.00 93.19 191 LEU A C 1
ATOM 1424 O O . LEU A 1 191 ? 11.742 -6.191 -16.519 1.00 93.19 191 LEU A O 1
ATOM 1428 N N . TRP A 1 192 ? 9.966 -4.842 -16.760 1.00 91.31 192 TRP A N 1
ATOM 1429 C CA . TRP A 1 192 ? 10.644 -3.611 -16.353 1.00 91.31 192 TRP A CA 1
ATOM 1430 C C . TRP A 1 192 ? 10.797 -3.487 -14.827 1.00 91.31 192 TRP A C 1
ATOM 1432 O O . TRP A 1 192 ? 11.725 -2.850 -14.322 1.00 91.31 192 TRP A O 1
ATOM 1442 N N . ILE A 1 193 ? 9.923 -4.136 -14.058 1.00 89.88 193 ILE A N 1
ATOM 1443 C CA . ILE A 1 193 ? 9.912 -4.040 -12.593 1.00 89.88 193 ILE A CA 1
ATOM 1444 C C . ILE A 1 193 ? 11.207 -4.533 -11.937 1.00 89.88 193 ILE A C 1
ATOM 1446 O O . ILE A 1 193 ? 11.687 -3.844 -11.032 1.00 89.88 193 ILE A O 1
ATOM 1450 N N . PRO A 1 194 ? 11.832 -5.651 -12.357 1.00 90.19 194 PRO A N 1
ATOM 1451 C CA . PRO A 1 194 ? 13.141 -6.031 -11.841 1.00 90.19 194 PRO A CA 1
ATOM 1452 C C . PRO A 1 194 ? 14.205 -4.945 -12.061 1.00 90.19 194 PRO A C 1
ATOM 1454 O O . PRO A 1 194 ? 14.946 -4.643 -11.128 1.00 90.19 194 PRO A O 1
ATOM 1457 N N . THR A 1 195 ? 14.234 -4.277 -13.219 1.00 88.62 195 THR A N 1
ATOM 1458 C CA . THR A 1 195 ? 15.152 -3.154 -13.492 1.00 88.62 195 THR A CA 1
ATOM 1459 C C . THR A 1 195 ? 14.970 -2.020 -12.493 1.00 88.62 195 THR A C 1
ATOM 1461 O O . THR A 1 195 ? 15.944 -1.426 -12.035 1.00 88.62 195 THR A O 1
ATOM 1464 N N . HIS A 1 196 ? 13.730 -1.731 -12.108 1.00 84.00 196 HIS A N 1
ATOM 1465 C CA . HIS A 1 196 ? 13.433 -0.677 -11.148 1.00 84.00 196 HIS A CA 1
ATOM 1466 C C . HIS A 1 196 ? 13.748 -1.122 -9.708 1.00 84.00 196 HIS A C 1
ATOM 1468 O O . HIS A 1 196 ? 14.589 -0.537 -9.025 1.00 84.00 196 HIS A O 1
ATOM 1474 N N . ILE A 1 197 ? 13.119 -2.202 -9.246 1.00 88.62 197 ILE A N 1
ATOM 1475 C CA . ILE A 1 197 ? 13.102 -2.604 -7.835 1.00 88.62 197 ILE A CA 1
ATOM 1476 C C . ILE A 1 197 ? 14.377 -3.341 -7.409 1.00 88.62 197 ILE A C 1
ATOM 1478 O O . ILE A 1 197 ? 14.862 -3.125 -6.293 1.00 88.62 197 ILE A O 1
ATOM 1482 N N . LEU A 1 198 ? 14.957 -4.196 -8.258 1.00 89.31 198 LEU A N 1
ATOM 1483 C CA . LEU A 1 198 ? 16.186 -4.911 -7.895 1.00 89.31 198 LEU A CA 1
ATOM 1484 C C . LEU A 1 198 ? 17.402 -3.986 -7.899 1.00 89.31 198 LEU A C 1
ATOM 1486 O O . LEU A 1 198 ? 18.288 -4.165 -7.068 1.00 89.31 198 LEU A O 1
ATOM 1490 N N . THR A 1 199 ? 17.417 -2.949 -8.740 1.00 88.12 199 THR A N 1
ATOM 1491 C CA . THR A 1 199 ? 18.452 -1.904 -8.675 1.00 88.12 199 THR A CA 1
ATOM 1492 C C . THR A 1 199 ? 18.400 -1.159 -7.338 1.00 88.12 199 THR A C 1
ATOM 1494 O O . THR A 1 199 ? 19.437 -0.925 -6.715 1.00 88.12 199 THR A O 1
ATOM 1497 N N . PHE A 1 200 ? 17.201 -0.849 -6.830 1.00 87.25 200 PHE A N 1
ATOM 1498 C CA . PHE A 1 200 ? 17.052 -0.316 -5.470 1.00 87.25 200 PHE A CA 1
ATOM 1499 C C . PHE A 1 200 ? 17.479 -1.324 -4.400 1.00 87.25 200 PHE A C 1
ATOM 1501 O O . PHE A 1 200 ? 18.112 -0.938 -3.419 1.00 87.25 200 PHE A O 1
ATOM 1508 N N . SER A 1 201 ? 17.174 -2.607 -4.597 1.00 88.81 201 SER A N 1
ATOM 1509 C CA . SER A 1 201 ? 17.576 -3.673 -3.674 1.00 88.81 201 SER A CA 1
ATOM 1510 C C . SER A 1 201 ? 19.094 -3.852 -3.617 1.00 88.81 201 SER A C 1
ATOM 1512 O O . SER A 1 201 ? 19.606 -4.130 -2.541 1.00 88.81 201 SER A O 1
ATOM 1514 N N . LEU A 1 202 ? 19.820 -3.652 -4.726 1.00 89.19 202 LEU A N 1
ATOM 1515 C CA . LEU A 1 202 ? 21.289 -3.617 -4.742 1.00 89.19 202 LEU A CA 1
ATOM 1516 C C . LEU A 1 202 ? 21.822 -2.437 -3.926 1.00 89.19 202 LEU A C 1
ATOM 1518 O O . LEU A 1 202 ? 22.733 -2.600 -3.124 1.00 89.19 202 LEU A O 1
ATOM 1522 N N . LYS A 1 203 ? 21.233 -1.248 -4.097 1.00 88.50 203 LYS A N 1
ATOM 1523 C CA . LYS A 1 203 ? 21.667 -0.036 -3.388 1.00 88.50 203 LYS A CA 1
ATOM 1524 C C . LYS A 1 203 ? 21.431 -0.110 -1.875 1.00 88.50 203 LYS A C 1
ATOM 1526 O O . LYS A 1 203 ? 22.264 0.370 -1.117 1.00 88.50 203 LYS A O 1
ATOM 1531 N N . HIS A 1 204 ? 20.299 -0.668 -1.452 1.00 89.00 204 HIS A N 1
ATOM 1532 C CA . HIS A 1 204 ? 19.860 -0.702 -0.052 1.00 89.00 204 HIS A CA 1
ATOM 1533 C C . HIS A 1 204 ? 19.933 -2.116 0.553 1.00 89.00 204 HIS A C 1
ATOM 1535 O O . HIS A 1 204 ? 19.189 -2.442 1.477 1.00 89.00 204 HIS A O 1
ATOM 1541 N N . ALA A 1 205 ? 20.808 -2.980 0.026 1.00 89.06 205 ALA A N 1
ATOM 1542 C CA . ALA A 1 205 ? 20.893 -4.389 0.414 1.00 89.06 205 ALA A CA 1
ATOM 1543 C C . ALA A 1 205 ? 21.112 -4.578 1.927 1.00 89.06 205 ALA A C 1
ATOM 1545 O O . ALA A 1 205 ? 20.453 -5.419 2.542 1.00 89.06 205 ALA A O 1
ATOM 1546 N N . GLU A 1 206 ? 21.974 -3.757 2.535 1.00 86.00 206 GLU A N 1
ATOM 1547 C CA . GLU A 1 206 ? 22.252 -3.782 3.978 1.00 86.00 206 GLU A CA 1
ATOM 1548 C C . GLU A 1 206 ? 21.025 -3.418 4.823 1.00 86.00 206 GLU A C 1
ATOM 1550 O O . GLU A 1 206 ? 20.704 -4.112 5.786 1.00 86.00 206 GLU A O 1
ATOM 1555 N N . GLU A 1 207 ? 20.272 -2.388 4.427 1.00 86.00 207 GLU A N 1
ATOM 1556 C CA . GLU A 1 207 ? 19.045 -1.979 5.124 1.00 86.00 207 GLU A CA 1
ATOM 1557 C C . GLU A 1 207 ? 17.984 -3.090 5.078 1.00 86.00 207 GLU A C 1
ATOM 1559 O O . GLU A 1 207 ? 17.356 -3.409 6.090 1.00 86.00 207 GLU A O 1
ATOM 1564 N N . TYR A 1 208 ? 17.820 -3.744 3.922 1.00 87.12 208 TYR A N 1
ATOM 1565 C CA . TYR A 1 208 ? 16.919 -4.891 3.792 1.00 87.12 208 TYR A CA 1
ATOM 1566 C C . TYR A 1 208 ? 17.365 -6.085 4.642 1.00 87.12 208 TYR A C 1
ATOM 1568 O O . TYR A 1 208 ? 16.516 -6.786 5.200 1.00 87.12 208 TYR A O 1
ATOM 1576 N N . ARG A 1 209 ? 18.679 -6.306 4.768 1.00 86.38 209 ARG A N 1
ATOM 1577 C CA . ARG A 1 209 ? 19.245 -7.357 5.620 1.00 86.38 209 ARG A CA 1
ATOM 1578 C C . ARG A 1 209 ? 18.936 -7.088 7.089 1.00 86.38 209 ARG A C 1
ATOM 1580 O O . ARG A 1 209 ? 18.400 -7.970 7.754 1.00 86.38 209 ARG A O 1
ATOM 1587 N N . ALA A 1 210 ? 19.180 -5.865 7.558 1.00 83.94 210 ALA A N 1
ATOM 1588 C CA . ALA A 1 210 ? 18.869 -5.441 8.921 1.00 83.94 210 ALA A CA 1
ATOM 1589 C C . ALA A 1 210 ? 17.367 -5.557 9.245 1.00 83.94 210 ALA A C 1
ATOM 1591 O O . ALA A 1 210 ? 16.992 -5.921 10.356 1.00 83.94 210 ALA A O 1
ATOM 1592 N N . ALA A 1 211 ? 16.494 -5.313 8.263 1.00 80.69 211 ALA A N 1
ATOM 1593 C CA . ALA A 1 211 ? 15.042 -5.431 8.416 1.00 80.69 211 ALA A CA 1
ATOM 1594 C C . ALA A 1 211 ? 14.498 -6.878 8.340 1.00 80.69 211 ALA A C 1
ATOM 1596 O O . ALA A 1 211 ? 13.285 -7.091 8.495 1.00 80.69 211 ALA A O 1
ATOM 1597 N N . GLY A 1 212 ? 15.355 -7.871 8.070 1.00 81.75 212 GLY A N 1
ATOM 1598 C CA . GLY A 1 212 ? 14.953 -9.267 7.881 1.00 81.75 212 GLY A CA 1
ATOM 1599 C C . GLY A 1 212 ? 14.066 -9.474 6.649 1.00 81.75 212 GLY A C 1
ATOM 1600 O O . GLY A 1 212 ? 13.123 -10.265 6.691 1.00 81.75 212 GLY A O 1
ATOM 1601 N N . VAL A 1 213 ? 14.308 -8.719 5.572 1.00 85.25 213 VAL A N 1
ATOM 1602 C CA . VAL A 1 213 ? 13.572 -8.834 4.306 1.00 85.25 213 VAL A CA 1
ATOM 1603 C C . VAL A 1 213 ? 14.456 -9.555 3.279 1.00 85.25 213 VAL A C 1
ATOM 1605 O O . VAL A 1 213 ? 15.522 -9.043 2.919 1.00 85.25 213 VAL A O 1
ATOM 1608 N N . PRO A 1 214 ? 14.041 -10.733 2.775 1.00 87.25 214 PRO A N 1
ATOM 1609 C CA . PRO A 1 214 ? 14.851 -11.543 1.876 1.00 87.25 214 PRO A CA 1
ATOM 1610 C C . PRO A 1 214 ? 14.823 -10.966 0.457 1.00 87.25 214 PRO A C 1
ATOM 1612 O O . PRO A 1 214 ? 14.057 -11.416 -0.384 1.00 87.25 214 PRO A O 1
ATOM 1615 N N . VAL A 1 215 ? 15.651 -9.963 0.166 1.00 90.56 215 VAL A N 1
ATOM 1616 C CA . VAL A 1 215 ? 15.819 -9.438 -1.201 1.00 90.56 215 VAL A CA 1
ATOM 1617 C C . VAL A 1 215 ? 16.790 -10.298 -2.013 1.00 90.56 215 VAL A C 1
ATOM 1619 O O . VAL A 1 215 ? 17.738 -10.865 -1.471 1.00 90.56 215 VAL A O 1
ATOM 1622 N N . LEU A 1 216 ? 16.584 -10.373 -3.333 1.00 90.38 216 LEU A N 1
ATOM 1623 C CA . LEU A 1 216 ? 17.400 -11.190 -4.241 1.00 90.38 216 LEU A CA 1
ATOM 1624 C C . LEU A 1 216 ? 18.928 -11.018 -4.075 1.00 90.38 216 LEU A C 1
ATOM 1626 O O . LEU A 1 216 ? 19.598 -12.051 -4.000 1.00 90.38 216 LEU A O 1
ATOM 1630 N N . PRO A 1 217 ? 19.497 -9.798 -3.930 1.00 91.44 217 PRO A N 1
ATOM 163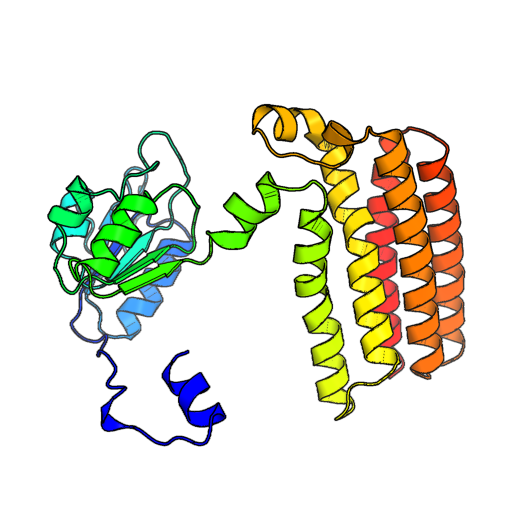1 C CA . PRO A 1 217 ? 20.941 -9.655 -3.739 1.00 91.44 217 PRO A CA 1
ATOM 1632 C C . PRO A 1 217 ? 21.447 -10.264 -2.427 1.00 91.44 217 PRO A C 1
ATOM 1634 O O . PRO A 1 217 ? 22.550 -10.799 -2.408 1.00 91.44 217 PRO A O 1
ATOM 1637 N N . ASN A 1 218 ? 20.634 -10.270 -1.367 1.00 90.50 218 ASN A N 1
ATOM 1638 C CA . ASN A 1 218 ? 20.994 -10.871 -0.079 1.00 90.50 218 ASN A CA 1
ATOM 1639 C C . ASN A 1 218 ? 20.850 -12.397 -0.070 1.00 90.50 218 ASN A C 1
ATOM 1641 O O . ASN A 1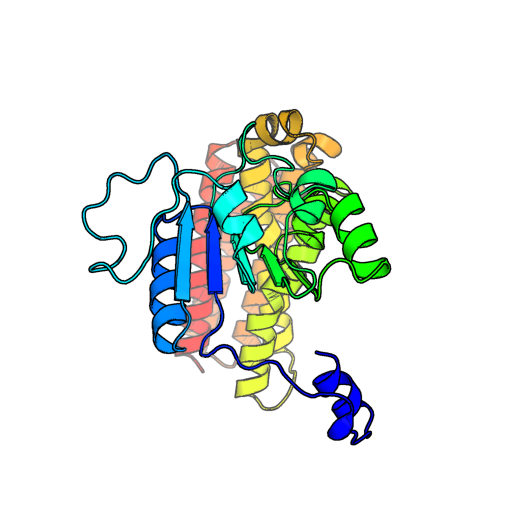 218 ? 21.584 -13.071 0.640 1.00 90.50 218 ASN A O 1
ATOM 1645 N N . VAL A 1 219 ? 19.897 -12.943 -0.832 1.00 90.31 219 VAL A N 1
ATOM 1646 C CA . VAL A 1 219 ? 19.584 -14.385 -0.822 1.00 90.31 219 VAL A CA 1
ATOM 1647 C C . VAL A 1 219 ? 20.366 -15.157 -1.885 1.00 90.31 219 VAL A C 1
ATOM 1649 O O . VAL A 1 219 ? 20.763 -16.296 -1.661 1.00 90.31 219 VAL A O 1
ATOM 1652 N N . ARG A 1 220 ? 20.549 -14.573 -3.073 1.00 90.75 220 ARG A N 1
ATOM 1653 C CA . ARG A 1 220 ? 21.147 -15.237 -4.246 1.00 90.75 220 ARG A CA 1
ATOM 1654 C C . ARG A 1 220 ? 22.396 -14.530 -4.780 1.00 90.75 220 ARG A C 1
ATOM 1656 O O . ARG A 1 220 ? 22.970 -14.974 -5.772 1.00 90.75 220 ARG A O 1
ATOM 1663 N N . GLY A 1 221 ? 22.815 -13.448 -4.130 1.00 90.75 221 GLY A N 1
ATOM 1664 C CA . GLY A 1 221 ? 23.996 -12.680 -4.494 1.00 90.75 221 GLY A CA 1
ATOM 1665 C C . GLY A 1 221 ? 23.735 -11.602 -5.545 1.00 90.75 221 GLY A C 1
ATOM 1666 O O . GLY A 1 221 ? 22.791 -11.639 -6.345 1.00 90.75 221 GLY A O 1
ATOM 1667 N N . GLU A 1 222 ? 24.622 -10.612 -5.565 1.00 90.19 222 GLU A N 1
ATOM 1668 C CA . GLU A 1 222 ? 24.495 -9.472 -6.469 1.00 90.19 222 GLU A CA 1
ATOM 1669 C C . GLU A 1 222 ? 24.701 -9.841 -7.941 1.00 90.19 222 GLU A C 1
ATOM 1671 O O . GLU A 1 222 ? 24.089 -9.231 -8.815 1.00 90.19 222 GLU A O 1
ATOM 1676 N N . ARG A 1 223 ? 25.535 -10.849 -8.235 1.00 89.12 223 ARG A N 1
ATOM 1677 C CA . ARG A 1 223 ? 25.815 -11.283 -9.613 1.00 89.12 223 ARG A CA 1
ATOM 1678 C C . ARG A 1 223 ? 24.556 -11.803 -10.303 1.00 89.12 223 ARG A C 1
ATOM 1680 O O . ARG A 1 223 ? 24.241 -11.350 -11.399 1.00 89.12 223 ARG A O 1
ATOM 1687 N N . LEU A 1 224 ? 23.812 -12.699 -9.644 1.00 90.69 224 LEU A N 1
ATOM 1688 C CA . LEU A 1 224 ? 22.535 -13.177 -10.178 1.00 90.69 224 LEU A CA 1
ATOM 1689 C C . LEU A 1 224 ? 21.533 -12.027 -10.289 1.00 90.69 224 LEU A C 1
ATOM 1691 O O . LEU A 1 224 ? 20.820 -11.932 -11.278 1.00 90.69 224 LEU A O 1
ATOM 1695 N N . THR A 1 225 ? 21.511 -11.125 -9.308 1.00 91.62 225 THR A N 1
ATOM 1696 C CA . THR A 1 225 ? 20.605 -9.969 -9.314 1.00 91.62 225 THR A CA 1
ATOM 1697 C C . THR A 1 225 ? 20.842 -9.066 -10.525 1.00 91.62 225 THR A C 1
ATOM 1699 O O . THR A 1 225 ? 19.889 -8.724 -11.221 1.00 91.62 225 THR A O 1
ATOM 1702 N N . ARG A 1 226 ? 22.102 -8.733 -10.834 1.00 91.25 226 ARG A N 1
ATOM 1703 C CA . ARG A 1 226 ? 22.463 -7.951 -12.028 1.00 91.25 226 ARG A CA 1
ATOM 1704 C C . ARG A 1 226 ? 22.158 -8.690 -13.325 1.00 91.25 226 ARG A C 1
ATOM 1706 O O . ARG A 1 226 ? 21.697 -8.069 -14.276 1.00 91.25 226 ARG A O 1
ATOM 1713 N N . TRP A 1 227 ? 22.357 -10.006 -13.356 1.00 91.69 227 TRP A N 1
ATOM 1714 C CA . TRP A 1 227 ? 21.986 -10.821 -14.510 1.00 91.69 227 TRP A CA 1
ATOM 1715 C C . TRP A 1 227 ? 20.470 -10.817 -14.750 1.00 91.69 227 TRP A C 1
ATOM 1717 O O . TRP A 1 227 ? 20.034 -10.568 -15.869 1.00 91.69 227 TRP A O 1
ATOM 1727 N N . VAL A 1 228 ? 19.663 -10.986 -13.695 1.00 92.12 228 VAL A N 1
ATOM 1728 C CA . VAL A 1 228 ? 18.194 -10.892 -13.762 1.00 92.12 228 VAL A CA 1
ATOM 1729 C C . VAL A 1 228 ? 17.755 -9.509 -14.238 1.00 92.12 228 VAL A C 1
ATOM 1731 O O . VAL A 1 228 ? 16.909 -9.435 -15.122 1.00 92.12 228 VAL A O 1
ATOM 1734 N N . ILE A 1 229 ? 18.354 -8.431 -13.713 1.00 91.69 229 ILE A N 1
ATOM 1735 C CA . ILE A 1 229 ? 18.105 -7.060 -14.188 1.00 91.69 229 ILE A CA 1
ATOM 1736 C C . ILE A 1 229 ? 18.416 -6.949 -15.683 1.00 91.69 229 ILE A C 1
ATOM 1738 O O . ILE A 1 229 ? 17.595 -6.444 -16.441 1.00 91.69 229 ILE A O 1
ATOM 1742 N N . GLY A 1 230 ? 19.585 -7.417 -16.125 1.00 91.25 230 GLY A N 1
ATOM 1743 C CA . GLY A 1 230 ? 19.991 -7.324 -17.525 1.00 91.25 230 GLY A CA 1
ATOM 1744 C C . GLY A 1 230 ? 19.029 -8.066 -18.456 1.00 91.25 230 GLY A C 1
ATOM 1745 O O . GLY A 1 230 ? 18.490 -7.479 -19.393 1.00 91.25 230 GLY A O 1
ATOM 1746 N N . VAL A 1 231 ? 18.749 -9.336 -18.155 1.00 91.94 231 VAL A N 1
ATOM 1747 C CA . VAL A 1 231 ? 17.842 -10.167 -18.958 1.00 91.94 231 VAL A CA 1
ATOM 1748 C C . VAL A 1 231 ? 16.433 -9.582 -18.977 1.00 91.94 231 VAL A C 1
ATOM 1750 O O . VAL A 1 231 ? 15.870 -9.410 -20.055 1.00 91.94 231 VAL A O 1
ATOM 1753 N N . SER A 1 232 ? 15.868 -9.213 -17.823 1.00 93.06 232 SER A N 1
ATOM 1754 C CA . SER A 1 232 ? 14.510 -8.662 -17.773 1.00 93.06 232 SER A CA 1
ATOM 1755 C C . SER A 1 232 ? 14.403 -7.350 -18.546 1.00 93.06 232 SER A C 1
ATOM 1757 O O . SER A 1 232 ? 13.418 -7.135 -19.243 1.00 93.06 232 SER A O 1
ATOM 1759 N N . THR A 1 233 ? 15.433 -6.500 -18.486 1.00 92.88 233 THR A N 1
ATOM 1760 C CA . THR A 1 233 ? 15.452 -5.226 -19.211 1.00 92.88 233 THR A CA 1
ATOM 1761 C C . THR A 1 233 ? 15.468 -5.448 -20.725 1.00 92.88 233 THR A C 1
ATOM 1763 O O . THR A 1 233 ? 14.721 -4.791 -21.449 1.00 92.88 233 THR A O 1
ATOM 1766 N N . ALA A 1 234 ? 16.282 -6.388 -21.214 1.00 91.88 234 ALA A N 1
ATOM 1767 C CA . ALA A 1 234 ? 16.319 -6.728 -22.635 1.00 91.88 234 ALA A CA 1
ATOM 1768 C C . ALA A 1 234 ? 14.976 -7.313 -23.111 1.00 91.88 234 ALA A C 1
ATOM 1770 O O . ALA A 1 234 ? 14.447 -6.891 -24.139 1.00 91.88 234 ALA A O 1
ATOM 1771 N N . LEU A 1 235 ? 14.386 -8.225 -22.328 1.00 93.94 235 LEU A N 1
ATOM 1772 C CA . LEU A 1 235 ? 13.064 -8.787 -22.616 1.00 93.94 235 LEU A CA 1
ATOM 1773 C C . LEU A 1 235 ? 11.967 -7.706 -22.602 1.00 93.94 235 LEU A C 1
ATOM 1775 O O . LEU A 1 235 ? 11.092 -7.727 -23.463 1.00 93.94 235 LEU A O 1
ATOM 1779 N N . ALA A 1 236 ? 12.019 -6.742 -21.674 1.00 93.94 236 ALA A N 1
ATOM 1780 C CA . ALA A 1 236 ? 11.078 -5.621 -21.620 1.00 93.94 236 ALA A CA 1
ATOM 1781 C C . ALA A 1 236 ? 11.170 -4.743 -22.877 1.00 93.94 236 ALA A C 1
ATOM 1783 O O . ALA A 1 236 ? 10.145 -4.359 -23.436 1.00 93.94 236 ALA A O 1
ATOM 1784 N N . GLY A 1 237 ? 12.392 -4.473 -23.351 1.00 93.50 237 GLY A N 1
ATOM 1785 C CA . GLY A 1 237 ? 12.629 -3.766 -24.610 1.00 93.50 237 GLY A CA 1
ATOM 1786 C C . GLY A 1 237 ? 12.008 -4.487 -25.809 1.00 93.50 237 GLY A C 1
ATOM 1787 O O . GLY A 1 237 ? 11.301 -3.860 -26.593 1.00 93.50 237 GLY A O 1
ATOM 1788 N N . MET A 1 238 ? 12.196 -5.808 -25.907 1.00 93.94 238 MET A N 1
ATOM 1789 C CA . MET A 1 238 ? 11.609 -6.623 -26.980 1.00 93.94 238 MET A CA 1
ATOM 1790 C C . MET A 1 238 ? 10.081 -6.691 -26.913 1.00 93.94 238 MET A C 1
ATOM 1792 O O . MET A 1 238 ? 9.424 -6.548 -27.941 1.00 93.94 238 MET A O 1
ATOM 1796 N N . ALA A 1 239 ? 9.507 -6.869 -25.719 1.00 95.19 239 ALA A N 1
ATOM 1797 C CA . ALA A 1 239 ? 8.057 -6.858 -25.533 1.00 95.19 239 ALA A CA 1
ATOM 1798 C C . ALA A 1 239 ? 7.455 -5.508 -25.951 1.00 95.19 239 ALA A C 1
ATOM 1800 O O . ALA A 1 239 ? 6.431 -5.473 -26.629 1.00 95.19 239 ALA A O 1
ATOM 1801 N N . MET A 1 240 ? 8.131 -4.405 -25.611 1.00 94.31 240 MET A N 1
ATOM 1802 C CA . MET A 1 240 ? 7.714 -3.063 -26.007 1.00 94.31 240 MET A CA 1
ATOM 1803 C C . MET A 1 240 ? 7.783 -2.858 -27.520 1.00 94.31 240 MET A C 1
ATOM 1805 O O . MET A 1 240 ? 6.817 -2.391 -28.109 1.00 94.31 240 MET A O 1
ATOM 1809 N N . LEU A 1 241 ? 8.885 -3.259 -28.160 1.00 93.69 241 LEU A N 1
ATOM 1810 C CA . LEU A 1 241 ? 9.023 -3.180 -29.614 1.00 93.69 241 LEU A CA 1
ATOM 1811 C C . LEU A 1 241 ? 7.934 -3.994 -30.326 1.00 93.69 241 LEU A C 1
ATOM 1813 O O . LEU A 1 241 ? 7.351 -3.517 -31.294 1.00 93.69 241 LEU A O 1
ATOM 1817 N N . GLY A 1 242 ? 7.627 -5.193 -29.822 1.00 93.69 242 GLY A N 1
ATOM 1818 C CA . GLY A 1 242 ? 6.528 -6.011 -30.329 1.00 93.69 242 GLY A CA 1
ATOM 1819 C C . GLY A 1 242 ? 5.169 -5.325 -30.176 1.00 93.69 242 GLY A C 1
ATOM 1820 O O . GLY A 1 242 ? 4.386 -5.316 -31.122 1.00 93.69 242 GLY A O 1
ATOM 1821 N N . ALA A 1 243 ? 4.904 -4.699 -29.024 1.00 93.12 243 ALA A N 1
ATOM 1822 C CA . ALA A 1 243 ? 3.678 -3.932 -28.811 1.00 93.12 243 ALA A CA 1
ATOM 1823 C C . ALA A 1 243 ? 3.567 -2.760 -29.798 1.00 93.12 243 ALA A C 1
ATOM 1825 O O . ALA A 1 243 ? 2.525 -2.594 -30.422 1.00 93.12 243 ALA A O 1
ATOM 1826 N N . THR A 1 244 ? 4.641 -1.988 -29.986 1.00 91.12 244 THR A N 1
ATOM 1827 C CA . THR A 1 244 ? 4.693 -0.861 -30.932 1.00 91.12 244 THR A CA 1
ATOM 1828 C C . THR A 1 244 ? 4.501 -1.315 -32.378 1.00 91.12 244 THR A C 1
ATOM 1830 O O . THR A 1 244 ? 3.730 -0.706 -33.113 1.00 91.12 244 THR A O 1
ATOM 1833 N N . ALA A 1 245 ? 5.137 -2.416 -32.784 1.00 90.94 245 ALA A N 1
ATOM 1834 C CA . ALA A 1 245 ? 4.993 -2.960 -34.133 1.00 90.94 245 ALA A CA 1
ATOM 1835 C C . ALA A 1 245 ? 3.561 -3.443 -34.423 1.00 90.94 245 ALA A C 1
ATOM 1837 O O . ALA A 1 245 ? 3.054 -3.224 -35.520 1.00 90.94 245 ALA A O 1
ATOM 1838 N N . LEU A 1 246 ? 2.897 -4.067 -33.444 1.00 91.12 246 LEU A N 1
ATOM 1839 C CA . LEU A 1 246 ? 1.519 -4.551 -33.591 1.00 91.12 246 LEU A CA 1
ATOM 1840 C C . LEU A 1 246 ? 0.465 -3.446 -33.452 1.00 91.12 246 LEU A C 1
ATOM 1842 O O . LEU A 1 246 ? -0.630 -3.586 -33.986 1.00 91.12 246 LEU A O 1
ATOM 1846 N N . ALA A 1 247 ? 0.784 -2.348 -32.767 1.00 86.94 247 ALA A N 1
ATOM 1847 C CA . ALA A 1 247 ? -0.122 -1.218 -32.570 1.00 86.94 247 ALA A CA 1
ATOM 1848 C C . ALA A 1 247 ? -0.231 -0.279 -33.789 1.00 86.94 247 ALA A C 1
ATOM 1850 O O . ALA A 1 247 ? -0.930 0.724 -33.713 1.00 86.94 247 ALA A O 1
ATOM 1851 N N . ASN A 1 248 ? 0.443 -0.588 -34.905 1.00 80.38 248 ASN A N 1
ATOM 1852 C CA . ASN A 1 248 ? 0.399 0.166 -36.165 1.00 80.38 248 ASN A CA 1
ATOM 1853 C C . ASN A 1 248 ? 0.755 1.667 -36.039 1.00 80.38 248 ASN A C 1
ATOM 1855 O O . ASN A 1 248 ? 0.257 2.500 -36.790 1.00 80.38 248 ASN A O 1
ATOM 1859 N N . THR A 1 249 ? 1.667 2.015 -35.126 1.00 80.62 249 THR A N 1
ATOM 1860 C CA . THR A 1 249 ? 2.015 3.399 -34.735 1.00 80.62 249 THR A CA 1
ATOM 1861 C C . THR A 1 249 ? 2.861 4.179 -35.757 1.00 80.62 249 THR A C 1
ATOM 1863 O O . THR A 1 249 ? 3.458 5.202 -35.426 1.00 80.62 249 THR A O 1
ATOM 1866 N N . GLY A 1 250 ? 2.992 3.673 -36.985 1.00 85.75 250 GLY A N 1
ATOM 1867 C CA . GLY A 1 250 ? 3.871 4.218 -38.021 1.00 85.75 250 GLY A CA 1
ATOM 1868 C C . GLY A 1 250 ? 5.360 3.837 -37.874 1.00 85.75 250 GLY A C 1
ATOM 1869 O O . GLY A 1 250 ? 5.826 3.455 -36.794 1.00 85.75 250 GLY A O 1
ATOM 1870 N N . PRO A 1 251 ? 6.143 3.931 -38.968 1.00 88.12 251 PRO A N 1
ATOM 1871 C CA . PRO A 1 251 ? 7.530 3.458 -39.017 1.00 88.12 251 PRO A CA 1
ATOM 1872 C C . PRO A 1 251 ? 8.491 4.276 -38.143 1.00 88.12 251 PRO A C 1
ATOM 1874 O O . PRO A 1 251 ? 9.468 3.730 -37.632 1.00 88.12 251 PRO A O 1
ATOM 1877 N N . GLU A 1 252 ? 8.210 5.563 -37.927 1.00 90.00 252 GLU A N 1
ATOM 1878 C CA . GLU A 1 252 ? 9.045 6.449 -37.106 1.00 90.00 252 GLU A CA 1
ATOM 1879 C C . GLU A 1 252 ? 9.031 6.041 -35.628 1.00 90.00 252 GLU A C 1
ATOM 1881 O O . GLU A 1 252 ? 10.085 5.942 -34.995 1.00 90.00 252 GLU A O 1
ATOM 1886 N N . ALA A 1 253 ? 7.848 5.725 -35.089 1.00 88.06 253 ALA A N 1
ATOM 1887 C CA . ALA A 1 253 ? 7.693 5.251 -33.718 1.00 88.06 253 ALA A CA 1
ATOM 1888 C C . ALA A 1 253 ? 8.388 3.896 -33.511 1.00 88.06 253 ALA A C 1
ATOM 1890 O O . ALA A 1 253 ? 9.088 3.702 -32.515 1.00 88.06 253 ALA A O 1
ATOM 1891 N N . ILE A 1 254 ? 8.260 2.982 -34.479 1.00 91.12 254 ILE A N 1
ATOM 1892 C CA . ILE A 1 254 ? 8.936 1.678 -34.447 1.00 91.12 254 ILE A CA 1
ATOM 1893 C C . ILE A 1 254 ? 10.457 1.865 -34.457 1.00 91.12 254 ILE A C 1
ATOM 1895 O O . ILE A 1 254 ? 11.148 1.267 -33.632 1.00 91.12 254 ILE A O 1
ATOM 1899 N N . ALA A 1 255 ? 10.988 2.717 -35.339 1.00 91.12 255 ALA A N 1
ATOM 1900 C CA . ALA A 1 255 ? 12.421 2.994 -35.417 1.00 91.12 255 ALA A CA 1
ATOM 1901 C C . ALA A 1 255 ? 12.956 3.617 -34.119 1.00 91.12 255 ALA A C 1
ATOM 1903 O O . ALA A 1 255 ? 14.002 3.197 -33.619 1.00 91.12 255 ALA A O 1
ATOM 1904 N N . LEU A 1 256 ? 12.221 4.567 -33.533 1.00 90.88 256 LEU A N 1
ATOM 1905 C CA . LEU A 1 256 ? 12.579 5.197 -32.264 1.00 90.88 256 LEU A CA 1
ATOM 1906 C C . LEU A 1 256 ? 12.649 4.171 -31.123 1.00 90.88 256 LEU A C 1
ATOM 1908 O O . LEU A 1 256 ? 13.655 4.109 -30.410 1.00 90.88 256 LEU A O 1
ATOM 1912 N N . VAL A 1 257 ? 11.606 3.349 -30.963 1.00 92.38 257 VAL A N 1
ATOM 1913 C CA . VAL A 1 257 ? 11.544 2.313 -29.921 1.00 92.38 257 VAL A CA 1
ATOM 1914 C C . VAL A 1 257 ? 12.625 1.254 -30.144 1.00 92.38 257 VAL A C 1
ATOM 1916 O O . VAL A 1 257 ? 13.290 0.857 -29.188 1.00 92.38 257 VAL A O 1
ATOM 1919 N N . ALA A 1 258 ? 12.881 0.849 -31.389 1.00 93.12 258 ALA A N 1
ATOM 1920 C CA . ALA A 1 258 ? 13.930 -0.112 -31.719 1.00 93.12 258 ALA A CA 1
ATOM 1921 C C . ALA A 1 258 ? 15.332 0.418 -31.377 1.00 93.12 258 ALA A C 1
ATOM 1923 O O . ALA A 1 258 ? 16.095 -0.261 -30.689 1.00 93.12 258 ALA A O 1
ATOM 1924 N N . LEU A 1 259 ? 15.672 1.640 -31.800 1.00 93.19 259 LEU A N 1
ATOM 1925 C CA . LEU A 1 259 ? 16.982 2.248 -31.539 1.00 93.19 259 LEU A CA 1
ATOM 1926 C C . LEU A 1 259 ? 17.222 2.460 -30.042 1.00 93.19 259 LEU A C 1
ATOM 1928 O O . LEU A 1 259 ? 18.282 2.106 -29.518 1.00 93.19 259 LEU A O 1
ATOM 1932 N N . ALA A 1 260 ? 16.227 2.990 -29.330 1.00 92.12 260 ALA A N 1
ATOM 1933 C CA . ALA A 1 260 ? 16.323 3.171 -27.889 1.00 92.12 260 ALA A CA 1
ATOM 1934 C C . ALA A 1 260 ? 16.386 1.815 -27.154 1.00 92.12 260 ALA A C 1
ATOM 1936 O O . ALA A 1 260 ? 17.139 1.670 -26.188 1.00 92.12 260 ALA A O 1
ATOM 1937 N N . GLY A 1 261 ? 15.674 0.801 -27.657 1.00 91.88 261 GLY A N 1
ATOM 1938 C CA . GLY A 1 261 ? 15.711 -0.577 -27.170 1.00 91.88 261 GLY A CA 1
ATOM 1939 C C . GLY A 1 261 ? 17.073 -1.251 -27.359 1.00 91.88 261 GLY A C 1
ATOM 1940 O O . GLY A 1 261 ? 17.542 -1.937 -26.452 1.00 91.88 261 GLY A O 1
ATOM 1941 N N . LEU A 1 262 ? 17.767 -1.004 -28.476 1.00 92.62 262 LEU A N 1
ATOM 1942 C CA . LEU A 1 262 ? 19.143 -1.471 -28.695 1.00 92.62 262 LEU A CA 1
ATOM 1943 C C . LEU A 1 262 ? 20.117 -0.841 -27.693 1.00 92.62 262 LEU A C 1
ATOM 1945 O O . LEU A 1 262 ? 20.935 -1.546 -27.097 1.00 92.62 262 LEU A O 1
ATOM 1949 N N . GLY A 1 263 ? 19.995 0.468 -27.447 1.00 91.12 263 GLY A N 1
ATOM 1950 C CA . GLY A 1 263 ? 20.764 1.152 -26.403 1.00 91.12 263 GLY A CA 1
ATOM 1951 C C . GLY A 1 263 ? 20.507 0.552 -25.018 1.00 91.12 263 GLY A C 1
ATOM 1952 O O . GLY A 1 263 ? 21.442 0.293 -24.256 1.00 91.12 263 GLY A O 1
ATOM 1953 N N . LEU A 1 264 ? 19.241 0.246 -24.722 1.00 91.19 264 LEU A N 1
ATOM 1954 C CA . LEU A 1 264 ? 18.825 -0.378 -23.471 1.00 91.19 264 LEU A CA 1
ATOM 1955 C C . LEU A 1 264 ? 19.418 -1.788 -23.314 1.00 91.19 264 LEU A C 1
ATOM 1957 O O . LEU A 1 264 ? 19.959 -2.105 -22.254 1.00 91.19 264 LEU A O 1
ATOM 1961 N N . ALA A 1 265 ? 19.374 -2.608 -24.366 1.00 90.25 265 ALA A N 1
ATOM 1962 C CA . ALA A 1 265 ? 19.956 -3.949 -24.389 1.00 90.25 265 ALA A CA 1
ATOM 1963 C C . ALA A 1 265 ? 21.484 -3.917 -24.215 1.00 90.25 265 ALA A C 1
ATOM 1965 O O . ALA A 1 265 ? 22.037 -4.710 -23.450 1.00 90.25 265 ALA A O 1
ATOM 1966 N N . GLY A 1 266 ? 22.168 -2.956 -24.845 1.00 91.06 266 GLY A N 1
ATOM 1967 C CA . GLY A 1 266 ? 23.605 -2.743 -24.665 1.00 91.06 266 GLY A CA 1
ATOM 1968 C C . GLY A 1 266 ? 23.963 -2.398 -23.216 1.00 91.06 266 GLY A C 1
ATOM 1969 O O . GLY A 1 266 ? 24.863 -3.003 -22.628 1.00 91.06 266 GLY A O 1
ATOM 1970 N N . MET A 1 267 ? 23.221 -1.480 -22.591 1.00 90.00 267 MET A N 1
ATOM 1971 C CA . MET A 1 267 ? 23.409 -1.153 -21.173 1.00 90.00 267 MET A CA 1
ATOM 1972 C C . MET A 1 267 ? 23.089 -2.332 -20.250 1.00 90.00 267 MET A C 1
ATOM 1974 O O . MET A 1 267 ? 23.815 -2.568 -19.282 1.00 90.00 267 MET A O 1
ATOM 1978 N N . ALA A 1 268 ? 22.043 -3.094 -20.561 1.00 88.44 268 ALA A N 1
ATOM 1979 C CA . ALA A 1 268 ? 21.659 -4.288 -19.823 1.00 88.44 268 ALA A CA 1
ATOM 1980 C C . ALA A 1 268 ? 22.755 -5.368 -19.856 1.00 88.44 268 ALA A C 1
ATOM 1982 O O . ALA A 1 268 ? 23.091 -5.933 -18.813 1.00 88.44 268 ALA A O 1
ATOM 1983 N N . ALA A 1 269 ? 23.379 -5.598 -21.015 1.00 89.44 269 ALA A N 1
ATOM 1984 C CA . ALA A 1 269 ? 24.510 -6.516 -21.159 1.00 89.44 269 ALA A CA 1
ATOM 1985 C C . ALA A 1 269 ? 25.742 -6.051 -20.359 1.00 89.44 269 ALA A C 1
ATOM 1987 O O . ALA A 1 269 ? 26.412 -6.858 -19.707 1.00 89.44 269 ALA A O 1
ATOM 1988 N N . MET A 1 270 ? 26.020 -4.742 -20.344 1.00 89.19 270 MET A N 1
ATOM 1989 C CA . MET A 1 270 ? 27.097 -4.175 -19.527 1.00 89.19 270 MET A CA 1
ATOM 1990 C C . MET A 1 270 ? 26.846 -4.368 -18.028 1.00 89.19 270 MET A C 1
ATOM 1992 O O . MET A 1 270 ? 27.761 -4.769 -17.314 1.00 89.19 270 MET A O 1
ATOM 1996 N N . VAL A 1 271 ? 25.621 -4.141 -17.546 1.00 86.62 271 VAL A N 1
ATOM 1997 C CA . VAL A 1 271 ? 25.255 -4.359 -16.132 1.00 86.62 271 VAL A CA 1
ATOM 1998 C C . VAL A 1 271 ? 25.327 -5.840 -15.751 1.00 86.62 271 VAL A C 1
ATOM 2000 O O . VAL A 1 271 ? 25.812 -6.174 -14.671 1.00 86.62 271 VAL A O 1
ATOM 2003 N N . ALA A 1 272 ? 24.914 -6.744 -16.643 1.00 85.06 272 ALA A N 1
ATOM 2004 C CA . ALA A 1 272 ? 24.972 -8.184 -16.397 1.00 85.06 272 ALA A CA 1
ATOM 2005 C C . ALA A 1 272 ? 26.411 -8.729 -16.290 1.00 85.06 272 ALA A C 1
ATOM 2007 O O . ALA A 1 272 ? 26.632 -9.753 -15.641 1.00 85.06 272 ALA A O 1
ATOM 2008 N N . THR A 1 273 ? 27.387 -8.058 -16.912 1.00 84.69 273 THR A N 1
ATOM 2009 C CA . THR A 1 273 ? 28.788 -8.512 -16.981 1.00 84.69 273 THR A CA 1
ATOM 2010 C C . THR A 1 273 ? 29.736 -7.736 -16.069 1.00 84.69 273 THR A C 1
ATOM 2012 O O . THR A 1 273 ? 30.733 -8.299 -15.617 1.00 84.69 273 THR A O 1
ATOM 2015 N N . ARG A 1 274 ? 29.447 -6.465 -15.761 1.00 83.62 274 ARG A N 1
ATOM 2016 C CA . ARG A 1 274 ? 30.311 -5.584 -14.962 1.00 83.62 274 ARG A CA 1
ATOM 2017 C C . ARG A 1 274 ? 29.578 -5.064 -13.730 1.00 83.62 274 ARG A C 1
ATOM 2019 O O . ARG A 1 274 ? 28.610 -4.317 -13.835 1.00 83.62 274 ARG A O 1
ATOM 2026 N N . ALA A 1 275 ? 30.099 -5.386 -12.548 1.00 79.44 275 ALA A N 1
ATOM 2027 C CA . ALA A 1 275 ? 29.589 -4.835 -11.298 1.00 79.44 275 ALA A CA 1
ATOM 2028 C C . ALA A 1 275 ? 29.988 -3.355 -11.161 1.00 79.44 275 ALA A C 1
ATOM 2030 O O . ALA A 1 275 ? 31.155 -3.034 -10.940 1.00 79.44 275 ALA A O 1
ATOM 2031 N N . SER A 1 276 ? 29.028 -2.437 -11.304 1.00 86.62 276 SER A N 1
ATOM 2032 C CA . SER A 1 276 ? 29.264 -1.007 -11.093 1.00 86.62 276 SER A CA 1
ATOM 2033 C C . SER A 1 276 ? 27.990 -0.275 -10.696 1.00 86.62 276 SER A C 1
ATOM 2035 O O . SER A 1 276 ? 27.066 -0.133 -11.494 1.00 86.62 276 SER A O 1
ATOM 2037 N N . ALA A 1 277 ? 27.990 0.328 -9.505 1.00 83.06 277 ALA A N 1
ATOM 2038 C CA . ALA A 1 277 ? 26.871 1.141 -9.031 1.00 83.06 277 ALA A CA 1
ATOM 2039 C C . ALA A 1 277 ? 26.563 2.346 -9.946 1.00 83.06 277 ALA A C 1
ATOM 2041 O O . ALA A 1 277 ? 25.439 2.852 -9.963 1.00 83.06 277 ALA A O 1
ATOM 2042 N N . ARG A 1 278 ? 27.554 2.837 -10.708 1.00 87.38 278 ARG A N 1
ATOM 2043 C CA . ARG A 1 278 ? 27.346 3.903 -11.700 1.00 87.38 278 ARG A CA 1
ATOM 2044 C C . ARG A 1 278 ? 26.559 3.385 -12.905 1.00 87.38 278 ARG A C 1
ATOM 2046 O O . ARG A 1 278 ? 25.646 4.080 -13.340 1.00 87.38 278 ARG A O 1
ATOM 2053 N N . LEU A 1 279 ? 26.892 2.190 -13.400 1.00 86.38 279 LEU A N 1
ATOM 2054 C CA . LEU A 1 279 ? 26.172 1.539 -14.501 1.00 86.38 279 LEU A CA 1
ATOM 2055 C C . LEU A 1 279 ? 24.753 1.153 -14.077 1.00 86.38 279 LEU A C 1
ATOM 2057 O O . LEU A 1 279 ? 23.814 1.473 -14.797 1.00 86.38 279 LEU A O 1
ATOM 2061 N N . ASP A 1 280 ? 24.591 0.592 -12.877 1.00 86.25 280 ASP A N 1
ATOM 2062 C CA . ASP A 1 280 ? 23.290 0.226 -12.305 1.00 86.25 280 ASP A CA 1
ATOM 2063 C C . ASP A 1 280 ? 22.341 1.449 -12.265 1.00 86.25 280 ASP A C 1
ATOM 2065 O O . ASP A 1 280 ? 21.203 1.402 -12.738 1.00 86.25 280 ASP A O 1
ATOM 2069 N N . ARG A 1 281 ? 22.833 2.604 -11.786 1.00 86.19 281 ARG A N 1
ATOM 2070 C CA . ARG A 1 281 ? 22.066 3.867 -11.776 1.00 86.19 281 ARG A CA 1
ATOM 2071 C C . ARG A 1 281 ? 21.796 4.427 -13.169 1.00 86.19 281 ARG A C 1
ATOM 2073 O O . ARG A 1 281 ? 20.734 5.011 -13.387 1.00 86.19 281 ARG A O 1
ATOM 2080 N N . ALA A 1 282 ? 22.758 4.317 -14.082 1.00 89.50 282 ALA A N 1
ATOM 2081 C CA . ALA A 1 282 ? 22.591 4.789 -15.450 1.00 89.50 282 ALA A CA 1
ATOM 2082 C C . ALA A 1 282 ? 21.506 3.977 -16.171 1.00 89.50 282 ALA A C 1
ATOM 2084 O O . ALA A 1 282 ? 20.598 4.574 -16.745 1.00 89.50 282 ALA A O 1
ATOM 2085 N N . LEU A 1 283 ? 21.550 2.643 -16.061 1.00 88.31 283 LEU A N 1
ATOM 2086 C CA . LEU A 1 283 ? 20.549 1.740 -16.628 1.00 88.31 283 LEU A CA 1
ATOM 2087 C C . LEU A 1 283 ? 19.160 2.049 -16.077 1.00 88.31 283 LEU A C 1
ATOM 2089 O O . LEU A 1 283 ? 18.224 2.194 -16.849 1.00 88.31 283 LEU A O 1
ATOM 2093 N N . TYR A 1 284 ? 19.030 2.228 -14.763 1.00 88.81 284 TYR A N 1
ATOM 2094 C CA . TYR A 1 284 ? 17.760 2.594 -14.135 1.00 88.81 284 TYR A CA 1
ATOM 2095 C C . TYR A 1 284 ? 17.144 3.877 -14.722 1.00 88.81 284 TYR A C 1
ATOM 2097 O O . TYR A 1 284 ? 15.953 3.914 -15.043 1.00 88.81 284 TYR A O 1
ATOM 2105 N N . ARG A 1 285 ? 17.951 4.936 -14.882 1.00 90.56 285 ARG A N 1
ATOM 2106 C CA . ARG A 1 285 ? 17.485 6.220 -15.434 1.00 90.56 285 ARG A CA 1
ATOM 2107 C C . ARG A 1 285 ? 17.104 6.079 -16.901 1.00 90.56 285 ARG A C 1
ATOM 2109 O O . ARG A 1 285 ? 16.028 6.522 -17.290 1.00 90.56 285 ARG A O 1
ATOM 2116 N N . PHE A 1 286 ? 17.965 5.436 -17.683 1.00 91.25 286 PHE A N 1
ATOM 2117 C CA . PHE A 1 286 ? 17.741 5.228 -19.106 1.00 91.25 286 PHE A CA 1
ATOM 2118 C C . PHE A 1 286 ? 16.513 4.347 -19.364 1.00 91.25 286 PHE A C 1
ATOM 2120 O O . PHE A 1 286 ? 15.658 4.724 -20.153 1.00 91.25 286 PHE A O 1
ATOM 2127 N N . ALA A 1 287 ? 16.352 3.244 -18.629 1.00 88.88 287 ALA A N 1
ATOM 2128 C CA . ALA A 1 287 ? 15.187 2.363 -18.719 1.00 88.88 287 ALA A CA 1
ATOM 2129 C C . ALA A 1 287 ? 13.875 3.084 -18.380 1.00 88.88 287 ALA A C 1
ATOM 2131 O O . ALA A 1 287 ? 12.851 2.827 -19.002 1.00 88.88 287 ALA A O 1
ATOM 2132 N N . SER A 1 288 ? 13.894 3.994 -17.401 1.00 89.00 288 SER A N 1
ATOM 2133 C CA . SER A 1 288 ? 12.709 4.783 -17.037 1.00 89.00 288 SER A CA 1
ATOM 2134 C C . SER A 1 288 ? 12.337 5.791 -18.131 1.00 89.00 288 SER A C 1
ATOM 2136 O O . SER A 1 288 ? 11.163 5.921 -18.469 1.00 89.00 288 SER A O 1
ATOM 2138 N N . LEU A 1 289 ? 13.333 6.467 -18.717 1.00 90.75 289 LEU A N 1
ATOM 2139 C CA . LEU A 1 289 ? 13.131 7.375 -19.852 1.00 90.75 289 LEU A CA 1
ATOM 2140 C C . LEU A 1 289 ? 12.652 6.626 -21.099 1.00 90.75 289 LEU A C 1
ATOM 2142 O O . LEU A 1 289 ? 11.732 7.090 -21.764 1.00 90.75 289 LEU A O 1
ATOM 2146 N N . TYR A 1 290 ? 13.231 5.456 -21.375 1.00 91.75 290 TYR A N 1
ATOM 2147 C CA . TYR A 1 290 ? 12.819 4.571 -22.461 1.00 91.75 290 TYR A CA 1
ATOM 2148 C C . TYR A 1 290 ? 11.346 4.181 -22.339 1.00 91.75 290 TYR A C 1
ATOM 2150 O O . TYR A 1 290 ? 10.590 4.374 -23.284 1.00 91.75 290 TYR A O 1
ATOM 2158 N N . MET A 1 291 ? 10.921 3.683 -21.171 1.00 89.31 291 MET A N 1
ATOM 2159 C CA . MET A 1 291 ? 9.531 3.270 -20.960 1.00 89.31 291 MET A CA 1
ATOM 2160 C C . MET A 1 291 ? 8.553 4.432 -21.146 1.00 89.31 291 MET A C 1
ATOM 2162 O O . MET A 1 291 ? 7.519 4.253 -21.782 1.00 89.31 291 MET A O 1
ATOM 2166 N N . LEU A 1 292 ? 8.883 5.625 -20.638 1.00 89.06 292 LEU A N 1
ATOM 2167 C CA . LEU A 1 292 ? 8.059 6.817 -20.839 1.00 89.06 292 LEU A CA 1
ATOM 2168 C C . LEU A 1 292 ? 7.973 7.194 -22.324 1.00 89.06 292 LEU A C 1
ATOM 2170 O O . LEU A 1 292 ? 6.876 7.381 -22.839 1.00 89.06 292 LEU A O 1
ATOM 2174 N N . ALA A 1 293 ? 9.114 7.282 -23.010 1.00 87.44 293 ALA A N 1
ATOM 2175 C CA . ALA A 1 293 ? 9.167 7.656 -24.420 1.00 87.44 293 ALA A CA 1
ATOM 2176 C C . ALA A 1 293 ? 8.421 6.649 -25.309 1.00 87.44 293 ALA A C 1
ATOM 2178 O O . ALA A 1 293 ? 7.657 7.057 -26.178 1.00 87.44 293 ALA A O 1
ATOM 2179 N N . ALA A 1 294 ? 8.583 5.347 -25.054 1.00 87.50 294 ALA A N 1
ATOM 2180 C CA . ALA A 1 294 ? 7.890 4.295 -25.789 1.00 87.50 294 ALA A CA 1
ATOM 2181 C C . ALA A 1 294 ? 6.370 4.349 -25.575 1.00 87.50 294 ALA A C 1
ATOM 2183 O O . ALA A 1 294 ? 5.616 4.236 -26.536 1.00 87.50 294 ALA A O 1
ATOM 2184 N N . MET A 1 295 ? 5.915 4.587 -24.341 1.00 87.50 295 MET A N 1
ATOM 2185 C CA . MET A 1 295 ? 4.488 4.749 -24.033 1.00 87.50 295 MET A CA 1
ATOM 2186 C C . MET A 1 295 ? 3.890 5.993 -24.698 1.00 87.50 295 MET A C 1
ATOM 2188 O O . MET A 1 295 ? 2.777 5.931 -25.209 1.00 87.50 295 MET A O 1
ATOM 2192 N N . VAL A 1 296 ? 4.627 7.108 -24.734 1.00 86.69 296 VAL A N 1
ATOM 2193 C CA . VAL A 1 296 ? 4.200 8.325 -25.445 1.00 86.69 296 VAL A CA 1
ATOM 2194 C C . VAL A 1 296 ? 4.129 8.081 -26.951 1.00 86.69 296 VAL A C 1
ATOM 2196 O O . VAL A 1 296 ? 3.143 8.464 -27.570 1.00 86.69 296 VAL A O 1
ATOM 2199 N N . ALA A 1 297 ? 5.122 7.407 -27.537 1.00 83.81 297 ALA A N 1
ATOM 2200 C CA . ALA A 1 297 ? 5.116 7.060 -28.958 1.00 83.81 297 ALA A CA 1
ATOM 2201 C C . ALA A 1 297 ? 3.927 6.152 -29.323 1.00 83.81 297 ALA A C 1
ATOM 2203 O O . ALA A 1 297 ? 3.276 6.366 -30.340 1.00 83.81 297 ALA A O 1
ATOM 2204 N N . LEU A 1 298 ? 3.602 5.187 -28.457 1.00 82.62 298 LEU A N 1
ATOM 2205 C CA . LEU A 1 298 ? 2.426 4.324 -28.593 1.00 82.62 298 LEU A CA 1
ATOM 2206 C C . LEU A 1 298 ? 1.103 5.088 -28.481 1.00 82.62 298 LEU A C 1
ATOM 2208 O O . LEU A 1 298 ? 0.175 4.795 -29.222 1.00 82.62 298 LEU A O 1
ATOM 2212 N N . ALA A 1 299 ? 1.011 6.059 -27.572 1.00 79.94 299 ALA A N 1
ATOM 2213 C CA . ALA A 1 299 ? -0.196 6.864 -27.392 1.00 79.94 299 ALA A CA 1
ATOM 2214 C C . ALA A 1 299 ? -0.397 7.909 -28.501 1.00 79.94 299 ALA A C 1
ATOM 2216 O O . ALA A 1 299 ? -1.531 8.268 -28.790 1.00 79.94 299 ALA A O 1
ATOM 2217 N N . ALA A 1 300 ? 0.686 8.419 -29.092 1.00 74.56 300 ALA A N 1
ATOM 2218 C CA . ALA A 1 300 ? 0.635 9.422 -30.155 1.00 74.56 300 ALA A CA 1
ATOM 2219 C C . ALA A 1 300 ? 0.437 8.820 -31.557 1.00 74.56 300 ALA A C 1
ATOM 2221 O O . ALA A 1 300 ? 0.008 9.530 -32.460 1.00 74.56 300 ALA A O 1
ATOM 2222 N N . GLY A 1 301 ? 0.790 7.544 -31.746 1.00 60.03 301 GLY A N 1
ATOM 2223 C CA . GLY A 1 301 ? 0.650 6.836 -33.021 1.00 60.03 301 GLY A CA 1
ATOM 2224 C C . GLY A 1 301 ? -0.638 6.019 -33.174 1.00 60.03 301 GLY A C 1
ATOM 2225 O O . GLY A 1 301 ? -0.787 5.369 -34.205 1.00 60.03 301 GLY A O 1
ATOM 2226 N N . GLY A 1 302 ? -1.514 6.004 -32.162 1.00 52.47 302 GLY A N 1
ATOM 2227 C CA . GLY A 1 302 ? -2.783 5.262 -32.147 1.00 52.47 302 GLY A CA 1
ATOM 2228 C C . GLY A 1 302 ? -4.015 6.148 -32.256 1.00 52.47 302 GLY A C 1
ATOM 2229 O O . GLY A 1 302 ? -3.906 7.360 -31.968 1.00 52.47 302 GLY A O 1
#

pLDDT: mean 88.09, std 8.63, range [52.47, 98.25]

Solvent-accessible surface area (backbone atoms only — not comparable to full-atom values): 15720 Å² total; per-residue (Å²): 107,72,69,59,53,38,46,75,70,74,46,88,64,72,85,82,65,73,84,79,83,55,58,78,37,31,38,16,34,39,21,67,46,80,64,29,47,55,50,49,58,55,41,47,77,44,51,27,44,39,34,34,25,48,100,82,71,81,72,97,54,58,62,82,71,67,33,47,76,45,97,45,63,64,64,36,43,46,62,17,41,31,36,37,46,44,50,76,83,44,87,84,37,45,42,55,40,28,62,72,51,52,70,54,31,39,50,68,19,31,42,39,37,78,55,56,61,55,34,48,35,63,68,41,51,50,51,31,50,76,70,54,51,29,66,44,75,48,72,73,42,52,64,61,67,60,51,41,40,51,71,35,53,59,34,63,57,59,56,19,52,65,67,12,44,61,50,26,51,55,40,20,67,73,68,74,46,92,46,71,45,23,53,23,45,17,48,17,47,36,26,38,41,47,35,56,53,49,50,50,41,62,75,43,40,67,60,34,54,77,69,64,35,46,40,45,39,79,74,65,32,56,66,54,41,32,34,51,26,16,51,28,38,34,50,16,36,52,29,40,42,52,20,39,62,70,55,63,27,51,71,67,42,40,52,51,40,45,56,54,30,51,53,48,33,53,47,19,54,47,38,40,74,43,96,42,77,68,52,50,53,49,43,42,54,50,54,53,52,47,54,51,52,45,51,49,40,48,61,71,33,96